Protein AF-A0A2K3JNY0-F1 (afdb_monomer)

Solvent-accessible surface area (backbone atoms only — not comparable to full-atom values): 22164 Å² total; per-residue (Å²): 120,53,78,38,71,49,55,71,58,43,54,61,76,31,60,70,94,69,92,61,83,45,58,30,31,31,27,58,25,40,42,16,37,94,88,67,50,77,48,53,78,76,47,56,84,80,43,72,34,26,37,29,28,33,39,29,36,59,73,75,62,93,56,86,85,67,71,80,32,31,31,34,53,72,26,67,57,57,73,50,71,50,79,43,38,67,86,80,73,51,70,42,44,36,42,27,36,93,78,39,38,30,39,60,75,39,61,20,84,87,38,36,71,46,52,55,50,53,49,52,52,45,39,50,38,37,53,50,46,40,46,36,35,60,92,65,74,25,46,55,84,45,51,52,69,56,49,48,55,50,46,36,60,73,61,53,87,47,92,66,47,94,45,60,64,59,39,40,53,48,54,35,65,40,13,51,59,38,42,58,54,54,56,68,51,85,66,62,95,86,57,78,70,57,75,78,28,62,29,51,51,49,34,27,52,50,16,52,50,54,51,51,53,53,53,62,69,69,50,76,85,80,70,79,85,73,89,71,82,84,81,90,80,92,77,90,76,88,74,88,74,91,68,83,72,50,66,67,57,54,50,51,51,50,53,54,48,51,50,56,51,55,64,52,61,68,78,80,70,81,71,85,70,77,90,74,74,95,66,81,80,74,80,49,70,74,68,57,59,72,74,50,78,78,83,59,61,66,75,90,59,100,79,74,73,58,67,73,70,76,49,80,69,94,62,94,73,91,52,82,87,76,57,91,86,77,88,83,75,94,74,62,41,22,38,84,85,30,38,58,55,62,76,87,77,55,73,96,57,95,78,92,83,72,100,68,64,73,50,103

Organism: Trifolium pratense (NCBI:txid57577)

Radius of gyration: 30.03 Å; Cα contacts (8 Å, |Δi|>4): 429; chains: 1; bounding box: 82×67×70 Å

pLDDT: mean 76.0, std 19.04, range [26.62, 97.0]

Nearest PDB structures (foldseek):
  3av4-assembly1_A  TM=8.008E-01  e=4.056E-11  Mus musculus
  3av6-assembly1_A  TM=8.198E-01  e=1.234E-10  Mus musculus
  3av5-assembly1_A  TM=8.116E-01  e=1.098E-10  Mus musculus
  6pzv-assembly1_C  TM=7.293E-01  e=2.854E-11  Bos taurus
  5wy1-assembly1_A-2  TM=8.036E-01  e=3.757E-10  Mus musculus

InterPro domains:
  IPR022702 DNA (cytosine-5)-methyltransferase 1, replication foci domain [PF12047] (19-152)
  IPR022702 DNA (cytosine-5)-methyltransferase 1, replication foci domain [PF12047] (321-356)

Mean predicted aligned error: 17.52 Å

Secondary structure (DSSP, 8-state):
-EEES-HHHHHHHT--S-SSSPEEEEEEEEEE-TT--B--GGGGGTS--EEEEEEEESSPPS-TT----EEEEEE----EEEEE-TTTTS-EEEEE-SS-EEEEEEE-TTTHHHHHHHHHHHHHHHHHHHHH-GGGT--TT--HHHHHHHHHHHSTT-TT-SSHHHHHHHHHHTHHHHHHHHHTS---TTS--GGG-HHHHHHHHHHHHHHHHHHHHHS---------------------S-----HHHHHHHHHHHHHHHHHHHT------------------HHHHHTTSPPPPBP---TT---HHHHS--------GGGSPP----S---EETT-BB--GGGS-SS--S---S-EE-

Foldseek 3Di:
DAEDAEPQVQQVVQDDPDPDQGEWEWAQKFKDAPVRHGDAPLCVVPGWIFMWTWTHHPDDDPDPPDRPTYTYGRDARFPDKAWDCLVVLATWIWTDGVRHIYTYDYYRPVNCLRVVLVRVLSNLLSQLCCQCWVVNVHNLQDALVRSLVSQLVVVPPPPLDPHSVSSSVSQLLSLLVSLVRQQPDPDDPPTDRNPPRPNSVVSNVSNVVVLVVVVVVPDDPPPDDDPDDDDDDDDDDPDDDDDPCPSVNVVVSVVVVSVVSVVSNPPPDPPDPDDDDDDPPPPDVVVVVVVDDDFDFDDDDPPDDDPCVVDVDPDPDPDPVPDDDDDDPPDFKAWPVRGTDDPVPDDPDDDDDDPIDMDD

Sequence (360 aa):
DQIVEEEFLAVRMTAGQDDGRPNRRLTDFILHDETGAAQPLEMLEINDLFITGLILPLEGSVDKKKEEGVRCEGFGRIESWDISGYEDGSPVIWISTDIADYNCQKAAASYKKYYDHFFEKARACLEVYKKLAKSSGGDPDISLDELLAGMARSMSGSKYFSGTVSLKEFIISQGGFIYKQLIGLELKANDKGFEDIPALIALRDESKKQANFASAQVMPSNATLKIGSGTVDEEKKNQMDSVDEDEDAKLARLLQEEENWNSRKQRKNPRSSSSSNKFYIKINEDEIANDYPLPAYYKTSLQETDEFIVFDNDYDVYDIEDLPRSMLHNWALYNSDSRLISLELLPMKPCSEIDVTIFG

Structure (mmCIF, N/CA/C/O backbone):
data_AF-A0A2K3JNY0-F1
#
_entry.id   AF-A0A2K3JNY0-F1
#
loop_
_atom_site.group_PDB
_atom_site.id
_atom_site.type_symbol
_atom_site.label_atom_id
_atom_site.label_alt_id
_atom_site.label_comp_id
_atom_site.label_asym_id
_atom_site.label_entity_id
_atom_site.label_seq_id
_atom_site.pdbx_PDB_ins_code
_atom_site.Cartn_x
_atom_site.Cartn_y
_atom_site.Cartn_z
_atom_site.occupancy
_atom_site.B_iso_or_equiv
_atom_site.auth_seq_id
_atom_site.auth_comp_id
_atom_site.auth_asym_id
_atom_site.auth_atom_id
_atom_site.pdbx_PDB_model_num
ATOM 1 N N . ASP A 1 1 ? -26.581 -1.494 13.573 1.00 61.97 1 ASP A N 1
ATOM 2 C CA . ASP A 1 1 ? -25.348 -2.292 13.508 1.00 61.97 1 ASP A CA 1
ATOM 3 C C . ASP A 1 1 ? -25.119 -2.908 14.866 1.00 61.97 1 ASP A C 1
ATOM 5 O O . ASP A 1 1 ? -25.193 -2.202 15.868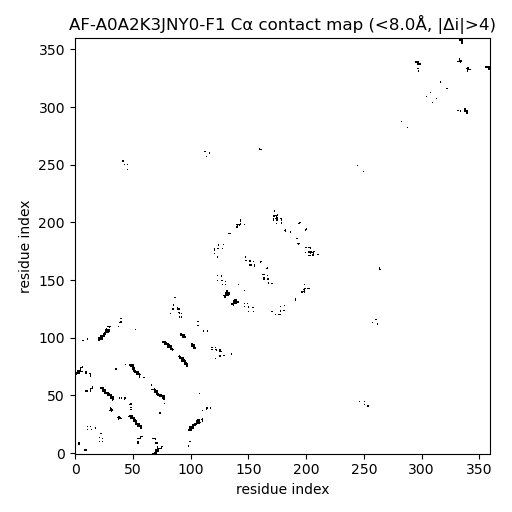 1.00 61.97 1 ASP A O 1
ATOM 9 N N . GLN A 1 2 ? -24.968 -4.226 14.898 1.00 82.69 2 GLN A N 1
ATOM 10 C CA . GLN A 1 2 ? -24.624 -4.960 16.109 1.00 82.69 2 GLN A CA 1
ATOM 11 C C . GLN A 1 2 ? -23.103 -4.939 16.266 1.00 82.69 2 GLN A C 1
ATOM 13 O O . GLN A 1 2 ? -22.401 -5.077 15.268 1.00 82.69 2 GLN A O 1
ATOM 18 N N . ILE A 1 3 ? -22.610 -4.730 17.487 1.00 88.69 3 ILE A N 1
ATOM 19 C CA . ILE A 1 3 ? -21.175 -4.723 17.795 1.00 88.69 3 ILE A CA 1
ATOM 20 C C . ILE A 1 3 ? -20.818 -6.069 18.418 1.00 88.69 3 ILE A C 1
ATOM 22 O O . ILE A 1 3 ? -21.537 -6.550 19.297 1.00 88.69 3 ILE A O 1
ATOM 26 N N . VAL A 1 4 ? -19.742 -6.678 17.931 1.00 90.62 4 VAL A N 1
ATOM 27 C CA . VAL A 1 4 ? -19.239 -7.975 18.378 1.00 90.62 4 VAL A CA 1
ATOM 28 C C . VAL A 1 4 ? -17.719 -7.903 18.507 1.00 90.62 4 VAL A C 1
ATOM 30 O O . VAL A 1 4 ? -17.052 -7.404 17.609 1.00 90.62 4 VAL A O 1
ATOM 33 N N . GLU A 1 5 ? -17.175 -8.422 19.605 1.00 87.94 5 GLU A N 1
ATOM 34 C CA . GLU A 1 5 ? -15.723 -8.446 19.853 1.00 87.94 5 GLU A CA 1
ATOM 35 C C . GLU A 1 5 ? -15.027 -9.617 19.138 1.00 87.94 5 GLU A C 1
ATOM 37 O O . GLU A 1 5 ? -13.884 -9.502 18.715 1.00 87.94 5 GLU A O 1
ATOM 42 N N . GLU A 1 6 ? -15.722 -10.743 18.955 1.00 90.94 6 GLU A N 1
ATOM 43 C CA . GLU A 1 6 ? -15.149 -11.949 18.350 1.00 90.94 6 GLU A CA 1
ATOM 44 C C . GLU A 1 6 ? -15.408 -12.040 16.839 1.00 90.94 6 GLU A C 1
ATOM 46 O O . GLU A 1 6 ? -16.558 -12.126 16.390 1.00 90.94 6 GLU A O 1
ATOM 51 N N . GLU A 1 7 ? -14.329 -12.159 16.060 1.00 93.19 7 GLU A N 1
ATOM 52 C CA . GLU A 1 7 ? -14.378 -12.340 14.604 1.00 93.19 7 GLU A CA 1
ATOM 53 C C . GLU A 1 7 ? -15.291 -13.498 14.190 1.00 93.19 7 GLU A C 1
ATOM 55 O O . GLU A 1 7 ? -16.186 -13.343 13.359 1.00 93.19 7 GLU A O 1
ATOM 60 N N . PHE A 1 8 ? -15.102 -14.664 14.813 1.00 91.00 8 PHE A N 1
ATOM 61 C CA . PHE A 1 8 ? -15.852 -15.875 14.495 1.00 91.00 8 PHE A CA 1
ATOM 62 C C . PHE A 1 8 ? -17.365 -15.675 14.641 1.00 91.00 8 PHE A C 1
ATOM 64 O O . PHE A 1 8 ? -18.156 -16.148 13.817 1.00 91.00 8 PHE A O 1
ATOM 71 N N . LEU A 1 9 ? -17.793 -14.948 15.678 1.00 90.62 9 LEU A N 1
ATOM 72 C CA . LEU A 1 9 ? -19.200 -14.633 15.871 1.00 90.62 9 LEU A CA 1
ATOM 73 C C . LEU A 1 9 ? -19.688 -13.662 14.789 1.00 90.62 9 LEU A C 1
ATOM 75 O O . LEU A 1 9 ? -20.741 -13.920 14.207 1.00 90.62 9 LEU A O 1
ATOM 79 N N . ALA A 1 10 ? -18.922 -12.621 14.456 1.00 91.44 10 ALA A N 1
ATOM 80 C CA . ALA A 1 10 ? -19.287 -11.678 13.399 1.00 91.44 10 ALA A CA 1
ATOM 81 C C . ALA A 1 10 ? -19.405 -12.351 12.015 1.00 91.44 10 ALA A C 1
ATOM 83 O O . ALA A 1 10 ? -20.379 -12.125 11.291 1.00 91.44 10 ALA A O 1
ATOM 84 N N . VAL A 1 11 ? -18.478 -13.251 11.673 1.00 90.56 11 VAL A N 1
ATOM 85 C CA . VAL A 1 11 ? -18.492 -14.031 10.421 1.00 90.56 11 VAL A CA 1
ATOM 86 C C . VAL A 1 11 ? -19.690 -14.979 10.356 1.00 90.56 11 VAL A C 1
ATOM 88 O O . VAL A 1 11 ? -20.321 -15.105 9.302 1.00 90.56 11 VAL A O 1
ATOM 91 N N . ARG A 1 12 ? -20.038 -15.625 11.476 1.00 88.25 12 ARG A N 1
ATOM 92 C CA . ARG A 1 12 ? -21.211 -16.508 11.577 1.00 88.25 12 ARG A CA 1
ATOM 93 C C . ARG A 1 12 ? -22.525 -15.737 11.474 1.00 88.25 12 ARG A C 1
ATOM 95 O O . ARG A 1 12 ? -23.468 -16.216 10.858 1.00 88.25 12 ARG A O 1
ATOM 102 N N . MET A 1 13 ? -22.591 -14.549 12.066 1.00 87.75 13 MET A N 1
ATOM 103 C CA . MET A 1 13 ? -23.774 -13.687 12.005 1.00 87.75 13 MET A CA 1
ATOM 104 C C . MET A 1 13 ? -24.001 -13.079 10.619 1.00 87.75 13 MET A C 1
ATOM 106 O O . MET A 1 13 ? -25.126 -12.732 10.281 1.00 87.75 13 MET A O 1
ATOM 110 N N . THR A 1 14 ? -22.947 -12.989 9.811 1.00 86.81 14 THR A N 1
ATOM 111 C CA . THR A 1 14 ? -22.986 -12.504 8.424 1.00 86.81 14 THR A CA 1
ATOM 112 C C . THR A 1 14 ? -22.896 -13.643 7.403 1.00 86.81 14 THR A C 1
ATOM 114 O O . THR A 1 14 ? -22.562 -13.411 6.241 1.00 86.81 14 THR A O 1
ATOM 117 N N . ALA A 1 15 ? -23.155 -14.886 7.825 1.00 79.50 15 ALA A N 1
ATOM 118 C CA . ALA A 1 15 ? -23.031 -16.059 6.970 1.00 79.50 15 ALA A CA 1
ATOM 119 C C . ALA A 1 15 ? -24.074 -16.093 5.843 1.00 79.50 15 ALA A C 1
ATOM 121 O O . ALA A 1 15 ? -25.273 -15.978 6.090 1.00 79.50 15 ALA A O 1
ATOM 122 N N . GLY A 1 16 ? -23.583 -16.266 4.610 1.00 69.94 16 GLY A N 1
ATOM 123 C CA . GLY A 1 16 ? -24.377 -16.590 3.420 1.00 69.94 16 GLY A CA 1
ATOM 124 C C . GLY A 1 16 ? -24.369 -18.093 3.115 1.00 69.94 16 GLY A C 1
ATOM 125 O O . GLY A 1 16 ? -24.031 -18.902 3.978 1.00 69.94 16 GLY A O 1
ATOM 126 N N . GLN A 1 17 ? -24.705 -18.470 1.878 1.00 62.84 17 GLN A N 1
ATOM 127 C CA . GLN A 1 17 ? -24.688 -19.864 1.395 1.00 62.84 17 GLN A CA 1
ATOM 128 C C . GLN A 1 17 ? -23.282 -20.366 0.990 1.00 62.84 17 GLN A C 1
ATOM 130 O O . GLN A 1 17 ? -23.154 -21.144 0.050 1.00 62.84 17 GLN A O 1
ATOM 135 N N . ASP A 1 18 ? -22.218 -19.908 1.656 1.00 62.53 18 ASP A N 1
ATOM 136 C CA . ASP A 1 18 ? -20.847 -20.324 1.326 1.00 62.53 18 ASP A CA 1
ATOM 137 C C . ASP A 1 18 ? -20.543 -21.717 1.910 1.00 62.53 18 ASP A C 1
ATOM 139 O O . ASP A 1 18 ? -20.502 -21.885 3.129 1.00 62.53 18 ASP A O 1
ATOM 143 N N . ASP A 1 19 ? -20.262 -22.693 1.040 1.00 62.44 19 ASP A N 1
ATOM 144 C CA . ASP A 1 19 ? -19.831 -24.057 1.408 1.00 62.44 19 ASP A CA 1
ATOM 145 C C . ASP A 1 19 ? -18.303 -24.162 1.658 1.00 62.44 19 ASP A C 1
ATOM 147 O O . ASP A 1 19 ? -17.777 -25.249 1.912 1.00 62.44 19 ASP A O 1
ATOM 151 N N . GLY A 1 20 ? -17.571 -23.043 1.565 1.00 77.88 20 GLY A N 1
ATOM 152 C CA . GLY A 1 20 ? -16.107 -22.970 1.649 1.00 77.88 20 GLY A CA 1
ATOM 153 C C . GLY A 1 20 ? -15.578 -22.040 2.745 1.00 77.88 20 GLY A C 1
ATOM 154 O O . GLY A 1 20 ? -16.264 -21.730 3.720 1.00 77.88 20 GLY A O 1
ATOM 155 N N . ARG A 1 21 ? -14.327 -21.590 2.580 1.00 85.06 21 ARG A N 1
ATOM 156 C CA . ARG A 1 21 ? -13.743 -20.558 3.444 1.00 85.06 21 ARG A CA 1
ATOM 157 C C . ARG A 1 21 ? -14.616 -19.292 3.374 1.00 85.06 21 ARG A C 1
ATOM 159 O O . ARG A 1 21 ? -14.939 -18.867 2.265 1.00 85.06 21 ARG A O 1
ATOM 166 N N . PRO A 1 22 ? -15.043 -18.717 4.513 1.00 89.50 22 PRO A N 1
ATOM 167 C CA . PRO A 1 22 ? -15.990 -17.611 4.501 1.00 89.50 22 PRO A CA 1
ATOM 168 C C . PRO A 1 22 ? -15.435 -16.376 3.790 1.00 89.50 22 PRO A C 1
ATOM 170 O O . PRO A 1 22 ? -14.432 -15.815 4.222 1.00 89.50 22 PRO A O 1
ATOM 173 N N . ASN A 1 23 ? -16.146 -15.899 2.770 1.00 91.56 23 ASN A N 1
ATOM 174 C CA . ASN A 1 23 ? -15.840 -14.637 2.105 1.00 91.56 23 ASN A CA 1
ATOM 175 C C . ASN A 1 23 ? -16.811 -13.552 2.574 1.00 91.56 23 ASN A C 1
ATOM 177 O O . ASN A 1 23 ? -18.023 -13.774 2.633 1.00 91.56 23 ASN A O 1
ATOM 181 N N . ARG A 1 24 ? -16.322 -12.365 2.927 1.00 92.31 24 ARG A N 1
ATOM 182 C CA . ARG A 1 24 ? -17.156 -11.255 3.418 1.00 92.31 24 ARG A CA 1
ATOM 183 C C . ARG A 1 24 ? -16.781 -9.943 2.754 1.00 92.31 24 ARG A C 1
ATOM 185 O O . ARG A 1 24 ? -15.684 -9.773 2.235 1.00 92.31 24 ARG A O 1
ATOM 192 N N . ARG A 1 25 ? -17.702 -8.983 2.771 1.00 93.50 25 ARG A N 1
ATOM 193 C CA . ARG A 1 25 ? -17.410 -7.598 2.385 1.00 93.50 25 ARG A CA 1
ATOM 194 C C . ARG A 1 25 ? -17.048 -6.800 3.627 1.00 93.50 25 ARG A C 1
ATOM 196 O O . ARG A 1 25 ? -17.685 -6.946 4.667 1.00 93.50 25 ARG A O 1
ATOM 203 N N . LEU A 1 26 ? -16.057 -5.930 3.497 1.00 94.75 26 LEU A N 1
ATOM 204 C CA . LEU A 1 26 ? -15.567 -5.088 4.575 1.00 94.75 26 LEU A CA 1
ATOM 205 C C . LEU A 1 26 ? -15.738 -3.610 4.210 1.00 94.75 26 LEU A C 1
ATOM 207 O O . LEU A 1 26 ? -15.257 -3.126 3.177 1.00 94.75 26 LEU A O 1
ATOM 211 N N . THR A 1 27 ? -16.453 -2.883 5.066 1.00 94.75 27 THR A N 1
ATOM 212 C CA . THR A 1 27 ? -16.724 -1.450 4.906 1.00 94.75 27 THR A CA 1
ATOM 213 C C . THR A 1 27 ? -16.476 -0.689 6.201 1.00 94.75 27 THR A C 1
ATOM 215 O O . THR A 1 27 ? -16.397 -1.278 7.270 1.00 94.75 27 THR A O 1
ATOM 218 N N . ASP A 1 28 ? -16.328 0.631 6.092 1.00 94.38 28 ASP A N 1
ATOM 219 C CA . ASP A 1 28 ? -16.004 1.537 7.198 1.00 94.38 28 ASP A CA 1
ATOM 220 C C . ASP A 1 28 ? -14.833 1.039 8.060 1.00 94.38 28 ASP A C 1
ATOM 222 O O . ASP A 1 28 ? -14.855 1.137 9.284 1.00 94.38 28 ASP A O 1
ATOM 226 N N . PHE A 1 29 ? -13.828 0.456 7.401 1.00 96.19 29 PHE A N 1
ATOM 227 C CA . PHE A 1 29 ? -12.745 -0.235 8.082 1.00 96.19 29 PHE A CA 1
ATOM 228 C C . PHE A 1 29 ? -11.497 0.626 8.276 1.00 96.19 29 PHE A C 1
ATOM 230 O O . PHE A 1 29 ? -11.252 1.589 7.538 1.00 96.19 29 PHE A O 1
ATOM 237 N N . ILE A 1 30 ? -10.707 0.231 9.266 1.00 97.00 30 ILE A N 1
ATOM 238 C CA . ILE A 1 30 ? -9.413 0.783 9.651 1.00 97.00 30 ILE A CA 1
ATOM 239 C C . ILE A 1 30 ? -8.481 -0.400 9.895 1.00 97.00 30 ILE A C 1
ATOM 241 O O . ILE A 1 30 ? -8.874 -1.346 10.577 1.00 97.00 30 ILE A O 1
ATOM 245 N N . LEU A 1 31 ? -7.264 -0.329 9.357 1.00 96.75 31 LEU A N 1
ATOM 246 C CA . LEU A 1 31 ? -6.182 -1.230 9.750 1.00 96.75 31 LEU A CA 1
ATOM 247 C C . LEU A 1 31 ? -5.318 -0.513 10.776 1.00 96.75 31 LEU A C 1
ATOM 249 O O . LEU A 1 31 ? -4.979 0.660 10.582 1.00 96.75 31 LEU A O 1
ATOM 253 N N . HIS A 1 32 ? -5.000 -1.191 11.866 1.00 96.06 32 HIS A N 1
ATOM 254 C CA . HIS A 1 32 ? -4.241 -0.611 12.960 1.00 96.06 32 HIS A CA 1
ATOM 255 C C . HIS A 1 32 ? -3.306 -1.632 13.596 1.00 96.06 32 HIS A C 1
ATOM 257 O O . HIS A 1 32 ? -3.512 -2.836 13.476 1.00 96.06 32 HIS A O 1
ATOM 263 N N . ASP A 1 33 ? -2.280 -1.134 14.272 1.00 94.06 33 ASP A N 1
ATOM 264 C CA . ASP A 1 33 ? -1.402 -1.958 15.101 1.00 94.06 33 ASP A CA 1
ATOM 265 C C . ASP A 1 33 ? -2.054 -2.307 16.455 1.00 94.06 33 ASP A C 1
ATOM 267 O O . ASP A 1 33 ? -3.193 -1.920 16.750 1.00 94.06 33 ASP A O 1
ATOM 271 N N . GLU A 1 34 ? -1.312 -3.028 17.297 1.00 91.62 34 GLU A N 1
ATOM 272 C CA . GLU A 1 34 ? -1.706 -3.396 18.666 1.00 91.62 34 GLU A CA 1
ATOM 273 C C . GLU A 1 34 ? -2.034 -2.187 19.558 1.00 91.62 34 GLU A C 1
ATOM 275 O O . GLU A 1 34 ? -2.790 -2.309 20.522 1.00 91.62 34 GLU A O 1
ATOM 280 N N . THR A 1 35 ? -1.493 -1.004 19.248 1.00 91.38 35 THR A N 1
ATOM 281 C CA . THR A 1 35 ? -1.750 0.228 20.011 1.00 91.38 35 THR A CA 1
ATOM 282 C C . THR A 1 35 ? -3.035 0.935 19.575 1.00 91.38 35 THR A C 1
ATOM 284 O O . THR A 1 35 ? -3.460 1.903 20.208 1.00 91.38 35 THR A O 1
ATOM 287 N N . GLY A 1 36 ? -3.669 0.457 18.498 1.00 89.69 36 GLY A N 1
ATOM 288 C CA . GLY A 1 36 ? -4.840 1.075 17.884 1.00 89.69 36 GLY A CA 1
ATOM 289 C C . GLY A 1 36 ? -4.499 2.236 16.945 1.00 89.69 36 GLY A C 1
ATOM 290 O O . GLY A 1 36 ? -5.407 2.930 16.476 1.00 89.69 36 GLY A O 1
ATOM 291 N N . ALA A 1 37 ? -3.216 2.469 16.647 1.00 93.19 37 ALA A N 1
ATOM 292 C CA . ALA A 1 37 ? -2.810 3.490 15.694 1.00 93.19 37 ALA A CA 1
ATOM 293 C C . ALA A 1 37 ? -3.029 2.989 14.263 1.00 93.19 37 ALA A C 1
ATOM 295 O O . ALA A 1 37 ? -2.665 1.871 13.912 1.00 93.19 37 ALA A O 1
ATOM 296 N N . ALA A 1 38 ? -3.645 3.821 13.423 1.00 94.69 38 ALA A N 1
ATOM 297 C CA . ALA A 1 38 ? -3.930 3.466 12.038 1.00 94.69 38 ALA A CA 1
ATOM 298 C C . ALA A 1 38 ? -2.638 3.315 11.220 1.00 94.69 38 ALA A C 1
ATOM 300 O O . ALA A 1 38 ? -1.851 4.259 11.155 1.00 94.69 38 ALA A O 1
ATOM 301 N N . GLN A 1 39 ? -2.480 2.181 10.535 1.00 94.06 39 GLN A N 1
ATOM 302 C CA . GLN A 1 39 ? -1.281 1.840 9.765 1.00 94.06 39 GLN A CA 1
ATOM 303 C C . GLN A 1 39 ? -1.619 1.506 8.305 1.00 94.06 39 GLN A C 1
ATOM 305 O O . GLN A 1 39 ? -2.679 0.933 8.038 1.00 94.06 39 GLN A O 1
ATOM 310 N N . PRO A 1 40 ? -0.756 1.834 7.330 1.00 93.75 40 PRO A N 1
ATOM 311 C CA . PRO A 1 40 ? -0.917 1.358 5.957 1.00 93.75 40 PRO A CA 1
ATOM 312 C C . PRO A 1 40 ? -0.793 -0.169 5.881 1.00 93.75 40 PRO A C 1
ATOM 314 O O . PRO A 1 40 ? -0.105 -0.777 6.694 1.00 93.75 40 PRO A O 1
ATOM 317 N N . LEU A 1 41 ? -1.456 -0.790 4.900 1.00 93.31 41 LEU A N 1
ATOM 318 C CA . LEU A 1 41 ? -1.493 -2.252 4.760 1.00 93.31 41 LEU A CA 1
ATOM 319 C C . LEU A 1 41 ? -0.092 -2.849 4.562 1.00 93.31 41 LEU A C 1
ATOM 321 O O . LEU A 1 41 ? 0.188 -3.943 5.037 1.00 93.31 41 LEU A O 1
ATOM 325 N N . GLU A 1 42 ? 0.807 -2.115 3.912 1.00 90.81 42 GLU A N 1
ATOM 326 C CA . GLU A 1 42 ? 2.189 -2.537 3.683 1.00 90.81 42 GLU A CA 1
ATOM 327 C C . GLU A 1 42 ? 3.004 -2.697 4.979 1.00 90.81 42 GLU A C 1
ATOM 329 O O . GLU A 1 42 ? 4.013 -3.397 4.965 1.00 90.81 42 GLU A O 1
ATOM 334 N N . MET A 1 43 ? 2.553 -2.131 6.109 1.00 90.19 43 MET A N 1
ATOM 335 C CA . MET A 1 43 ? 3.166 -2.385 7.422 1.00 90.19 43 MET A CA 1
ATOM 336 C C . MET A 1 43 ? 3.016 -3.835 7.882 1.00 90.19 43 MET A C 1
ATOM 338 O O . MET A 1 43 ? 3.700 -4.217 8.825 1.00 90.19 43 MET A O 1
ATOM 342 N N . LEU A 1 44 ? 2.183 -4.644 7.217 1.00 90.38 44 LEU A N 1
ATOM 343 C CA . LEU A 1 44 ? 2.052 -6.070 7.505 1.00 90.38 44 LEU A CA 1
ATOM 344 C C . LEU A 1 44 ? 3.371 -6.839 7.330 1.00 90.38 44 LEU A C 1
ATOM 346 O O . LEU A 1 44 ? 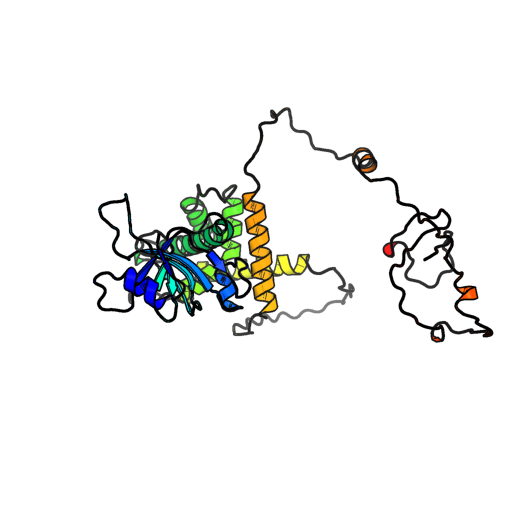3.581 -7.845 7.996 1.00 90.38 44 LEU A O 1
ATOM 350 N N . GLU A 1 45 ? 4.268 -6.377 6.447 1.00 86.44 45 GLU A N 1
ATOM 351 C CA . GLU A 1 45 ? 5.588 -7.006 6.278 1.00 86.44 45 GLU A CA 1
ATOM 352 C C . GLU A 1 45 ? 6.496 -6.809 7.508 1.00 86.44 45 GLU A C 1
ATOM 354 O O . GLU A 1 45 ? 7.466 -7.545 7.659 1.00 86.44 45 GLU A O 1
ATOM 359 N N . ILE A 1 46 ? 6.181 -5.835 8.371 1.00 86.94 46 ILE A N 1
ATOM 360 C CA . ILE A 1 46 ? 7.017 -5.406 9.501 1.00 86.94 46 ILE A CA 1
ATOM 361 C C . ILE A 1 46 ? 6.352 -5.770 10.838 1.00 86.94 46 ILE A C 1
ATOM 363 O O . ILE A 1 46 ? 7.007 -6.310 11.725 1.00 86.94 46 ILE A O 1
ATOM 367 N N . ASN A 1 47 ? 5.051 -5.491 10.976 1.00 88.62 47 ASN A N 1
ATOM 368 C CA . ASN A 1 47 ? 4.288 -5.620 12.215 1.00 88.62 47 ASN A CA 1
ATOM 369 C C . ASN A 1 47 ? 2.935 -6.304 11.995 1.00 88.62 47 ASN A C 1
ATOM 371 O O . ASN A 1 47 ? 2.359 -6.288 10.907 1.00 88.62 47 ASN A O 1
ATOM 375 N N . ASP A 1 48 ? 2.369 -6.798 13.091 1.00 94.19 48 ASP A N 1
ATOM 376 C CA . ASP A 1 48 ? 1.036 -7.385 13.109 1.00 94.19 48 ASP A CA 1
ATOM 377 C C . ASP A 1 48 ? -0.029 -6.294 12.993 1.00 94.19 48 ASP A C 1
ATOM 379 O O . ASP A 1 48 ? -0.026 -5.301 13.727 1.00 94.19 48 ASP A O 1
ATOM 383 N N . LEU A 1 49 ? -0.953 -6.492 12.054 1.00 96.38 49 LEU A N 1
ATOM 384 C CA . LEU A 1 49 ? -2.072 -5.591 11.826 1.00 96.38 49 LEU A CA 1
ATOM 385 C C . LEU A 1 49 ? -3.394 -6.265 12.187 1.00 96.38 49 LEU A C 1
ATOM 387 O O . LEU A 1 49 ? -3.619 -7.449 11.920 1.00 96.38 49 LEU A O 1
ATOM 391 N N . PHE A 1 50 ? -4.284 -5.456 12.744 1.00 96.56 50 PHE A N 1
ATOM 392 C CA . PHE A 1 50 ? -5.638 -5.805 13.142 1.00 96.56 50 PHE A CA 1
ATOM 393 C C . PHE A 1 50 ? -6.636 -4.925 12.395 1.00 96.56 50 PHE A C 1
ATOM 395 O O . PHE A 1 50 ? -6.314 -3.850 11.877 1.00 96.56 50 PHE A O 1
ATOM 402 N N . ILE A 1 51 ? -7.868 -5.406 12.327 1.00 96.75 51 ILE A N 1
ATOM 403 C CA . ILE A 1 51 ? -8.955 -4.819 11.566 1.00 96.75 51 ILE A CA 1
ATOM 404 C C . ILE A 1 51 ? -10.028 -4.349 12.539 1.00 96.75 51 ILE A C 1
ATOM 406 O O . ILE A 1 51 ? -10.493 -5.080 13.407 1.00 96.75 51 ILE A O 1
ATOM 410 N N . THR A 1 52 ? -10.496 -3.127 12.335 1.00 95.94 52 THR A N 1
ATOM 411 C CA . THR A 1 52 ? -11.756 -2.653 12.905 1.00 95.94 52 THR A CA 1
ATOM 412 C C . THR A 1 52 ? -12.653 -2.225 11.761 1.00 95.94 52 THR A C 1
ATOM 414 O O . THR A 1 52 ? -12.229 -1.419 10.938 1.00 95.94 52 THR A O 1
ATOM 417 N N . GLY A 1 53 ? -13.883 -2.731 11.674 1.00 95.25 53 GLY A N 1
ATOM 418 C CA . GLY A 1 53 ? -14.773 -2.391 10.564 1.00 95.25 53 GLY A CA 1
ATOM 419 C C . GLY A 1 53 ? -16.157 -3.026 10.624 1.00 95.25 53 GLY A C 1
ATOM 420 O O . GLY A 1 53 ? -16.507 -3.745 11.558 1.00 95.25 53 GLY A O 1
ATOM 421 N N . LEU A 1 54 ? -16.966 -2.728 9.609 1.00 94.81 54 LEU A N 1
ATOM 422 C CA . LEU A 1 54 ? -18.293 -3.299 9.402 1.00 94.81 54 LEU A CA 1
ATOM 423 C C . LEU A 1 54 ? -18.206 -4.464 8.408 1.00 94.81 54 LEU A C 1
ATOM 425 O O . LEU A 1 54 ? -17.959 -4.257 7.214 1.00 94.81 54 LEU A O 1
ATOM 429 N N . ILE A 1 55 ? -18.438 -5.673 8.917 1.00 94.19 55 ILE A N 1
ATOM 430 C CA . ILE A 1 55 ? -18.474 -6.921 8.155 1.00 94.19 55 ILE A CA 1
ATOM 431 C C . ILE A 1 55 ? -19.880 -7.104 7.590 1.00 94.19 55 ILE A C 1
ATOM 433 O O . ILE A 1 55 ? -20.879 -7.000 8.303 1.00 94.19 55 ILE A O 1
ATOM 437 N N . LEU A 1 56 ? -19.949 -7.381 6.294 1.00 91.62 56 LEU A N 1
ATOM 438 C CA . LEU A 1 56 ? -21.175 -7.588 5.536 1.00 91.62 56 LEU A CA 1
ATOM 439 C C . LEU A 1 56 ? -21.125 -8.961 4.844 1.00 91.62 56 LEU A C 1
ATOM 441 O O . LEU A 1 56 ? -20.041 -9.409 4.450 1.00 91.62 56 LEU A O 1
ATOM 445 N N . PRO A 1 57 ? -22.279 -9.614 4.625 1.00 89.44 57 PRO A N 1
ATOM 446 C CA . PRO A 1 57 ? -22.354 -10.799 3.773 1.00 89.44 57 PRO A CA 1
ATOM 447 C C . PRO A 1 57 ? -21.777 -10.525 2.376 1.00 89.44 57 PRO A C 1
ATOM 449 O O . PRO A 1 57 ? -21.892 -9.403 1.864 1.00 89.44 57 PRO A O 1
ATOM 452 N N . LEU A 1 58 ? -21.162 -11.535 1.748 1.00 83.31 58 LEU A N 1
ATOM 453 C CA . LEU A 1 58 ? -20.599 -11.394 0.399 1.00 83.31 58 LEU A CA 1
ATOM 454 C C . LEU A 1 58 ? -21.677 -11.010 -0.618 1.00 83.31 58 LEU A C 1
ATOM 456 O O . LEU A 1 58 ? -21.499 -10.076 -1.401 1.00 83.31 58 LEU A O 1
ATOM 460 N N . GLU A 1 59 ? -22.807 -11.707 -0.563 1.00 79.75 59 GLU A N 1
ATOM 461 C CA . GLU A 1 59 ? -23.970 -11.442 -1.396 1.00 79.75 59 GLU A CA 1
ATOM 462 C C . GLU A 1 59 ? -24.607 -10.115 -0.970 1.00 79.75 59 GLU A C 1
ATOM 464 O O . GLU A 1 59 ? -25.010 -9.919 0.179 1.00 79.75 59 GLU A O 1
ATOM 469 N N . GLY A 1 60 ? -24.653 -9.166 -1.907 1.00 64.06 60 GLY A N 1
ATOM 470 C CA . GLY A 1 60 ? -25.339 -7.894 -1.709 1.00 64.06 60 GLY A CA 1
ATOM 471 C C . GLY A 1 60 ? -26.829 -8.107 -1.479 1.00 64.06 60 GLY A C 1
ATOM 472 O O . GLY A 1 60 ? -27.459 -8.883 -2.201 1.00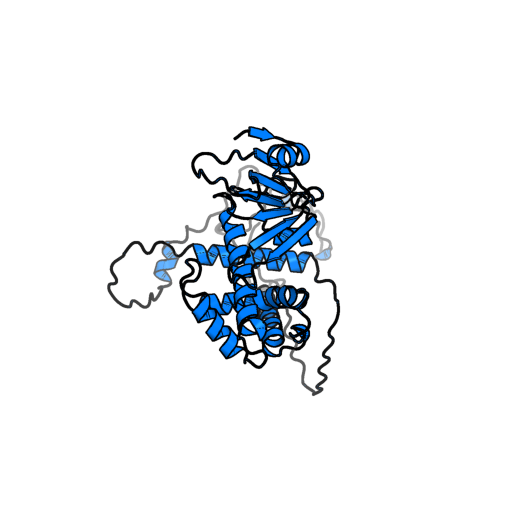 64.06 60 GLY A O 1
ATOM 473 N N . SER A 1 61 ? -27.424 -7.397 -0.521 1.00 57.44 61 SER A N 1
ATOM 474 C CA . SER A 1 61 ? -28.879 -7.421 -0.402 1.00 57.44 61 SER A CA 1
ATOM 475 C C . SER A 1 61 ? -29.500 -6.664 -1.583 1.00 57.44 61 SER A C 1
ATOM 477 O O . SER A 1 61 ? -29.040 -5.596 -1.999 1.00 57.44 61 SER A O 1
ATOM 479 N N . VAL A 1 62 ? -30.577 -7.216 -2.146 1.00 52.75 62 VAL A N 1
ATOM 480 C CA . VAL A 1 62 ? -31.333 -6.569 -3.236 1.00 52.75 62 VAL A CA 1
ATOM 481 C C . VAL A 1 62 ? -31.952 -5.242 -2.753 1.00 52.75 62 VAL A C 1
ATOM 483 O O . VAL A 1 62 ? -32.125 -4.300 -3.531 1.00 52.75 62 VAL A O 1
ATOM 486 N N . ASP A 1 63 ? -32.185 -5.124 -1.442 1.00 55.00 63 ASP A N 1
ATOM 487 C CA . ASP A 1 63 ? -32.698 -3.937 -0.770 1.00 55.00 63 ASP A CA 1
ATOM 488 C C . ASP A 1 63 ? -31.581 -3.141 -0.076 1.00 55.00 63 ASP A C 1
ATOM 490 O O . ASP A 1 63 ? -31.308 -3.291 1.116 1.00 55.00 63 ASP A O 1
ATOM 494 N N . LYS A 1 64 ? -31.015 -2.174 -0.812 1.00 54.47 64 LYS A N 1
ATOM 495 C CA . LYS A 1 64 ? -29.983 -1.196 -0.384 1.00 54.47 64 LYS A CA 1
ATOM 496 C C . LYS A 1 64 ? -30.275 -0.407 0.908 1.00 54.47 64 LYS A C 1
ATOM 498 O O . LYS A 1 64 ? -29.497 0.470 1.275 1.00 54.47 64 LYS A O 1
ATOM 503 N N . LYS A 1 65 ? -31.423 -0.613 1.559 1.00 51.19 65 LYS A N 1
ATOM 504 C CA . LYS A 1 65 ? -31.878 0.192 2.698 1.00 51.19 65 LYS A CA 1
ATOM 505 C C . LYS A 1 65 ? -31.485 -0.351 4.066 1.00 51.19 65 LYS A C 1
ATOM 507 O O . LYS A 1 65 ? -31.584 0.435 4.999 1.00 51.19 65 LYS A O 1
ATOM 512 N N . LYS A 1 66 ? -31.039 -1.605 4.195 1.00 54.59 66 LYS A N 1
ATOM 513 C CA . LYS A 1 66 ? -30.489 -2.189 5.436 1.00 54.59 66 LYS A CA 1
ATOM 514 C C . LYS A 1 66 ? -29.784 -3.507 5.096 1.00 54.59 66 LYS A C 1
ATOM 516 O O . LYS A 1 66 ? -30.388 -4.569 5.175 1.00 54.59 66 LYS A O 1
ATOM 521 N N . GLU A 1 67 ? -28.527 -3.442 4.670 1.00 66.88 67 GLU A N 1
ATOM 522 C CA . GLU A 1 67 ? -27.664 -4.614 4.836 1.00 66.88 67 GLU A CA 1
ATOM 523 C C . GLU A 1 67 ? -27.345 -4.707 6.330 1.00 66.88 67 GLU A C 1
ATOM 525 O O . GLU A 1 67 ? -26.830 -3.749 6.910 1.00 66.88 67 GLU A O 1
ATOM 530 N N . GLU A 1 68 ? -27.733 -5.807 6.976 1.00 73.94 68 GLU A N 1
ATOM 531 C CA . GLU A 1 68 ? -27.398 -6.053 8.379 1.00 73.94 68 GLU A CA 1
ATOM 532 C C . GLU A 1 68 ? -25.915 -6.413 8.473 1.00 73.94 68 GLU A C 1
ATOM 534 O O . GLU A 1 68 ? -25.516 -7.567 8.345 1.00 73.94 68 GLU A O 1
ATOM 539 N N . GLY A 1 69 ? -25.086 -5.382 8.630 1.00 86.50 69 GLY A N 1
ATOM 540 C CA . GLY A 1 69 ? -23.673 -5.536 8.936 1.00 86.50 69 GLY A CA 1
ATOM 541 C C . GLY A 1 69 ? -23.428 -5.712 10.429 1.00 86.50 69 GLY A C 1
ATOM 542 O O . GLY A 1 69 ? -24.153 -5.171 11.275 1.00 86.50 69 GLY A O 1
ATOM 543 N N . VAL A 1 70 ? -22.360 -6.437 10.747 1.00 92.38 70 VAL A N 1
ATOM 544 C CA . VAL A 1 70 ? -21.855 -6.596 12.112 1.00 92.38 70 VAL A CA 1
ATOM 545 C C . VAL A 1 70 ? -20.561 -5.811 12.232 1.00 92.38 70 VAL A C 1
ATOM 547 O O . VAL A 1 70 ? -19.625 -6.017 11.462 1.00 92.38 70 VAL A O 1
ATOM 550 N N . ARG A 1 71 ? -20.515 -4.869 13.175 1.00 95.06 71 ARG A N 1
ATOM 551 C CA . ARG A 1 71 ? -19.292 -4.139 13.493 1.00 95.06 71 ARG A CA 1
ATOM 552 C C . ARG A 1 71 ? -18.433 -5.017 14.389 1.00 95.06 71 ARG A C 1
ATOM 554 O O . ARG A 1 71 ? -18.919 -5.507 15.406 1.00 95.06 71 ARG A O 1
ATOM 561 N N . CYS A 1 72 ? -17.180 -5.192 14.002 1.00 94.50 72 CYS A N 1
ATOM 562 C CA . CYS A 1 72 ? -16.193 -5.934 14.763 1.00 94.50 72 CYS A CA 1
ATOM 563 C C . CYS A 1 72 ? -14.943 -5.070 14.922 1.00 94.50 72 CYS A C 1
ATOM 565 O O . CYS A 1 72 ? -14.522 -4.402 13.973 1.00 94.50 72 CYS A O 1
ATOM 567 N N . GLU A 1 73 ? -14.413 -5.014 16.139 1.00 94.38 73 GLU A N 1
ATOM 568 C CA . GLU A 1 73 ? -13.327 -4.111 16.522 1.00 94.38 73 GLU A CA 1
ATOM 569 C C . GLU A 1 73 ? -12.106 -4.931 16.934 1.00 94.38 73 GLU A C 1
ATOM 571 O O . GLU A 1 73 ? -12.233 -5.880 17.700 1.00 94.38 73 GLU A O 1
ATOM 576 N N . GLY A 1 74 ? -10.935 -4.570 16.407 1.00 91.94 74 GLY A N 1
ATOM 577 C CA . GLY A 1 74 ? -9.657 -5.205 16.729 1.00 91.94 74 GLY A CA 1
ATOM 578 C C . GLY A 1 74 ? -9.543 -6.686 16.353 1.00 91.94 74 GLY A C 1
ATOM 579 O O . GLY A 1 74 ? -8.777 -7.404 16.988 1.00 91.94 74 GLY A O 1
ATOM 580 N N . PHE A 1 75 ? -10.289 -7.153 15.351 1.00 94.12 75 PHE A N 1
ATOM 581 C CA . PHE A 1 75 ? -10.243 -8.544 14.899 1.00 94.12 75 PHE A CA 1
ATOM 582 C C . PHE A 1 75 ? -9.101 -8.806 13.909 1.00 94.12 75 PHE A C 1
ATOM 584 O O . PHE A 1 75 ? -8.510 -7.879 13.361 1.00 94.12 75 PHE A O 1
ATOM 591 N N . GLY A 1 76 ? -8.771 -10.074 13.675 1.00 86.75 76 GLY A N 1
ATOM 592 C CA . GLY A 1 76 ? -7.508 -10.488 13.057 1.00 86.75 76 GLY A CA 1
ATOM 593 C C . GLY A 1 76 ? -6.727 -11.395 14.012 1.00 86.75 76 GLY A C 1
ATOM 594 O O . GLY A 1 76 ? -7.306 -11.961 14.937 1.00 86.75 76 GLY A O 1
ATOM 595 N N . ARG A 1 77 ? -5.412 -11.577 13.877 1.00 95.19 77 ARG A N 1
ATOM 596 C CA . ARG A 1 77 ? -4.398 -10.913 13.032 1.00 95.19 77 ARG A CA 1
ATOM 597 C C . ARG A 1 77 ? -4.623 -11.086 11.519 1.00 95.19 77 ARG A C 1
ATOM 599 O O . ARG A 1 77 ? -5.200 -12.076 11.076 1.00 95.19 77 ARG A O 1
ATOM 606 N N . ILE A 1 78 ? -4.188 -10.103 10.726 1.00 96.50 78 ILE A N 1
ATOM 607 C CA . ILE A 1 78 ? -4.102 -10.236 9.263 1.00 96.50 78 ILE A CA 1
ATOM 608 C C . ILE A 1 78 ? -2.949 -11.185 8.916 1.00 96.50 78 ILE A C 1
ATOM 610 O O . ILE A 1 78 ? -1.814 -10.941 9.307 1.00 96.50 78 ILE A O 1
ATOM 614 N N . GLU A 1 79 ? -3.228 -12.229 8.144 1.00 95.06 79 GLU A N 1
ATOM 615 C CA . GLU A 1 79 ? -2.229 -13.224 7.730 1.00 95.06 79 GLU A CA 1
ATOM 616 C C . GLU A 1 79 ? -1.663 -12.915 6.343 1.00 95.06 79 GLU A C 1
ATOM 618 O O . GLU A 1 79 ? -0.479 -13.097 6.071 1.00 95.06 79 GLU A O 1
ATOM 623 N N . SER A 1 80 ? -2.515 -12.441 5.435 1.00 93.94 80 SER A N 1
ATOM 624 C CA . SER A 1 80 ? -2.106 -12.097 4.075 1.00 93.94 80 SER A CA 1
ATOM 625 C C . SER A 1 80 ? -3.086 -11.127 3.426 1.00 93.94 80 SER A C 1
ATOM 627 O O . SER A 1 80 ? -4.180 -10.862 3.931 1.00 93.94 80 SER A O 1
ATOM 629 N N . TRP A 1 81 ? -2.674 -10.573 2.294 1.00 94.94 81 TRP A N 1
ATOM 630 C CA . TRP A 1 81 ? -3.513 -9.759 1.433 1.00 94.94 81 TRP A CA 1
ATOM 631 C C . TRP A 1 81 ? -3.249 -10.125 -0.022 1.00 94.94 81 TRP A C 1
ATOM 633 O O . TRP A 1 81 ? -2.169 -10.607 -0.359 1.00 94.94 81 TRP A O 1
ATOM 643 N N . ASP A 1 82 ? -4.233 -9.865 -0.876 1.00 93.50 82 ASP A N 1
ATOM 644 C CA . ASP A 1 82 ? -4.120 -10.103 -2.311 1.00 93.50 82 ASP A CA 1
ATOM 645 C C . ASP A 1 82 ? -4.848 -9.021 -3.120 1.00 93.50 82 ASP A C 1
ATOM 647 O O . ASP A 1 82 ? -5.780 -8.364 -2.639 1.00 93.50 82 ASP A O 1
ATOM 651 N N . ILE A 1 83 ? -4.414 -8.821 -4.362 1.00 93.75 83 ILE A N 1
ATOM 652 C CA . ILE A 1 83 ? -5.072 -7.941 -5.327 1.00 93.75 83 ILE A CA 1
ATOM 653 C C . ILE A 1 83 ? -5.652 -8.819 -6.428 1.00 93.75 83 ILE A C 1
ATOM 655 O O . ILE A 1 83 ? -4.955 -9.580 -7.078 1.00 93.75 83 ILE A O 1
ATOM 659 N N . SER A 1 84 ? -6.939 -8.652 -6.700 1.00 90.88 84 SER A N 1
ATOM 660 C CA . SER A 1 84 ? -7.628 -9.328 -7.798 1.00 90.88 84 SER A CA 1
ATOM 661 C C . SER A 1 84 ? -8.349 -8.314 -8.692 1.00 90.88 84 SER A C 1
ATOM 663 O O . SER A 1 84 ? -8.201 -7.096 -8.539 1.00 90.88 84 SER A O 1
ATOM 665 N N . GLY A 1 85 ? -9.120 -8.805 -9.665 1.00 87.44 85 GLY A N 1
ATOM 666 C CA . GLY A 1 85 ? -9.841 -7.956 -10.619 1.00 87.44 85 GLY A CA 1
ATOM 667 C C . GLY A 1 85 ? -9.006 -7.518 -11.826 1.00 87.44 85 GLY A C 1
ATOM 668 O O . GLY A 1 85 ? -9.407 -6.608 -12.551 1.00 87.44 85 GLY A O 1
ATOM 669 N N . TYR A 1 86 ? -7.865 -8.174 -12.076 1.00 85.19 86 TYR A N 1
ATOM 670 C CA . TYR A 1 86 ? -7.025 -7.938 -13.257 1.00 85.19 86 TYR A CA 1
ATOM 671 C C . TYR A 1 86 ? -7.798 -8.056 -14.579 1.00 85.19 86 TYR A C 1
ATOM 673 O O . TYR A 1 86 ? -7.632 -7.218 -15.464 1.00 85.19 86 TYR A O 1
ATOM 681 N N . GLU A 1 87 ? -8.702 -9.031 -14.659 1.00 79.44 87 GLU A N 1
ATOM 682 C CA . GLU A 1 87 ? -9.548 -9.306 -15.830 1.00 79.44 87 GLU A CA 1
ATOM 683 C C . GLU A 1 87 ? -10.774 -8.373 -15.897 1.00 79.44 87 GLU A C 1
ATOM 685 O O . GLU A 1 87 ? -11.137 -7.882 -16.964 1.00 79.44 87 GLU A O 1
ATOM 690 N N . ASP A 1 88 ? -11.384 -8.064 -14.746 1.00 80.00 88 ASP A N 1
ATOM 691 C CA . ASP A 1 88 ? -12.564 -7.184 -14.647 1.00 80.00 88 ASP A CA 1
ATOM 692 C C . ASP A 1 88 ? -12.208 -5.697 -14.808 1.00 80.00 88 ASP A C 1
ATOM 694 O O . ASP A 1 88 ? -13.062 -4.824 -14.993 1.00 80.00 88 ASP A O 1
ATOM 698 N N . GLY A 1 89 ? -10.916 -5.388 -14.721 1.00 79.94 89 GLY A N 1
ATOM 699 C CA . GLY A 1 89 ? -10.350 -4.077 -14.966 1.00 79.94 89 GLY A CA 1
ATOM 700 C C . GLY A 1 89 ? -10.532 -3.062 -13.840 1.00 79.94 89 GLY A C 1
ATOM 701 O O . GLY A 1 89 ? -10.184 -1.898 -14.057 1.00 79.94 89 GLY A O 1
ATOM 702 N N . SER A 1 90 ? -11.008 -3.491 -12.669 1.00 86.38 90 SER A N 1
ATOM 703 C CA . SER A 1 90 ? -11.101 -2.692 -11.441 1.00 86.38 90 SER A CA 1
ATOM 704 C C . SER A 1 90 ? -10.422 -3.436 -10.289 1.00 86.38 90 SER A C 1
ATOM 706 O O . SER A 1 90 ? -10.726 -4.611 -10.098 1.00 86.38 90 SER A O 1
ATOM 708 N N . PRO A 1 91 ? -9.523 -2.793 -9.520 1.00 91.75 91 PRO A N 1
ATOM 709 C CA . PRO A 1 91 ? -8.772 -3.491 -8.484 1.00 91.75 91 PRO A CA 1
ATOM 710 C C . PRO A 1 91 ? -9.693 -3.857 -7.317 1.00 91.75 91 PRO A C 1
ATOM 712 O O . PRO A 1 91 ? -10.443 -3.011 -6.822 1.00 91.75 91 PRO A O 1
ATOM 715 N N . VAL A 1 92 ? -9.606 -5.107 -6.868 1.00 93.44 92 VAL A N 1
ATOM 716 C CA . VAL A 1 92 ? -10.295 -5.612 -5.676 1.00 93.44 92 VAL A CA 1
ATOM 717 C C . VAL A 1 92 ? -9.241 -6.077 -4.685 1.00 93.44 92 VAL A C 1
ATOM 719 O O . VAL A 1 92 ? -8.445 -6.957 -4.999 1.00 93.44 92 VAL A O 1
ATOM 722 N N . ILE A 1 93 ? -9.229 -5.466 -3.503 1.00 95.94 93 ILE A N 1
ATOM 723 C CA . ILE A 1 93 ? -8.247 -5.750 -2.453 1.00 95.94 93 ILE A CA 1
ATOM 724 C C . ILE A 1 93 ? -8.875 -6.721 -1.462 1.00 95.94 93 ILE A C 1
ATOM 726 O O . ILE A 1 93 ? -9.932 -6.425 -0.897 1.00 95.94 93 ILE A O 1
ATOM 730 N N . TRP A 1 94 ? -8.203 -7.842 -1.240 1.00 95.50 94 TRP A N 1
ATOM 731 C CA . TRP A 1 94 ? -8.582 -8.856 -0.269 1.00 95.50 94 TRP A CA 1
ATOM 732 C C . TRP A 1 94 ? -7.630 -8.841 0.914 1.00 95.50 94 TRP A C 1
ATOM 734 O O . TRP A 1 94 ? -6.427 -8.642 0.753 1.00 95.50 94 TRP A O 1
ATOM 744 N N . ILE A 1 95 ? -8.185 -9.044 2.101 1.00 96.50 95 ILE A N 1
ATOM 745 C CA . ILE A 1 95 ? -7.434 -9.244 3.336 1.00 96.50 95 ILE A CA 1
ATOM 746 C C . ILE A 1 95 ? -7.902 -10.557 3.940 1.00 96.50 95 ILE A C 1
ATOM 748 O O . ILE A 1 95 ? -9.104 -10.765 4.092 1.00 96.50 95 ILE A O 1
ATOM 752 N N . SER A 1 96 ? -6.961 -11.414 4.303 1.00 95.69 96 SER A N 1
ATOM 753 C CA . SER A 1 96 ? -7.228 -12.731 4.864 1.00 95.69 96 SER A CA 1
ATOM 754 C C . SER A 1 96 ? -6.743 -12.798 6.305 1.00 95.69 96 SER A C 1
ATOM 756 O O . SER A 1 96 ? -5.610 -12.424 6.610 1.00 95.69 96 SER A O 1
ATOM 758 N N . THR A 1 97 ? -7.611 -13.271 7.193 1.00 95.88 97 THR A N 1
ATOM 759 C CA . THR A 1 97 ? -7.282 -13.614 8.588 1.00 95.88 97 THR A CA 1
ATOM 760 C C . THR A 1 97 ? -7.103 -15.127 8.704 1.00 95.88 97 THR A C 1
ATOM 762 O O . THR A 1 97 ? -7.054 -15.820 7.693 1.00 95.88 97 THR A O 1
ATOM 765 N N . ASP A 1 98 ? -7.052 -15.701 9.901 1.00 93.69 98 ASP A N 1
ATOM 766 C CA . ASP A 1 98 ? -7.156 -17.162 10.043 1.00 93.69 98 ASP A CA 1
ATOM 767 C C . ASP A 1 98 ? -8.576 -17.671 9.692 1.00 93.69 98 ASP A C 1
ATOM 769 O O . ASP A 1 98 ? -8.761 -18.764 9.154 1.00 93.69 98 ASP A O 1
ATOM 773 N N . ILE A 1 99 ? -9.603 -16.840 9.902 1.00 92.25 99 ILE A N 1
ATOM 774 C CA . ILE A 1 99 ? -11.011 -17.265 9.890 1.00 92.25 99 ILE A CA 1
ATOM 775 C C . ILE A 1 99 ? -11.696 -17.044 8.537 1.00 92.25 99 ILE A C 1
ATOM 777 O O . ILE A 1 99 ? -12.512 -17.875 8.125 1.00 92.25 99 ILE A O 1
ATOM 781 N N . ALA A 1 100 ? -11.429 -15.926 7.864 1.00 93.44 100 ALA A N 1
ATOM 782 C CA . ALA A 1 100 ? -12.188 -15.502 6.690 1.00 93.44 100 ALA A CA 1
ATOM 783 C C . ALA A 1 100 ? -11.365 -14.615 5.748 1.00 93.44 100 ALA A C 1
ATOM 785 O O . ALA A 1 100 ? -10.311 -14.092 6.114 1.00 93.44 100 ALA A O 1
ATOM 786 N N . ASP A 1 101 ? -11.892 -14.422 4.540 1.00 94.81 101 ASP A N 1
ATOM 787 C CA . ASP A 1 101 ? -11.340 -13.504 3.548 1.00 94.81 101 ASP A CA 1
ATOM 788 C C . ASP A 1 101 ? -12.297 -12.327 3.330 1.00 94.81 101 ASP A C 1
ATOM 790 O O . ASP A 1 101 ? -13.517 -12.476 3.194 1.00 94.81 101 ASP A O 1
ATOM 794 N N . TYR A 1 102 ? -11.741 -11.123 3.309 1.00 95.38 102 TYR A N 1
ATOM 795 C CA . TYR A 1 102 ? -12.487 -9.875 3.342 1.00 95.38 102 TYR A CA 1
ATOM 796 C C . TYR A 1 102 ? -12.206 -9.032 2.102 1.00 95.38 102 TYR A C 1
ATOM 798 O O . TYR A 1 102 ? -11.091 -8.562 1.890 1.00 95.38 102 TYR A O 1
ATOM 806 N N . ASN A 1 103 ? -13.247 -8.770 1.315 1.00 94.50 103 ASN A N 1
ATOM 807 C CA . ASN A 1 103 ? -13.222 -7.817 0.212 1.00 94.50 103 ASN A CA 1
ATOM 808 C C . ASN A 1 103 ? -13.332 -6.388 0.754 1.00 94.50 103 ASN A C 1
ATOM 810 O O . ASN A 1 103 ? -14.404 -5.956 1.197 1.00 94.50 103 ASN A O 1
ATOM 814 N N . CYS A 1 104 ? -12.235 -5.640 0.687 1.00 95.31 104 CYS A N 1
ATOM 815 C CA . CYS A 1 104 ? -12.164 -4.248 1.106 1.00 95.31 104 CYS A CA 1
ATOM 816 C C . CYS A 1 104 ? -12.902 -3.342 0.117 1.00 95.31 104 CYS A C 1
ATOM 818 O O . CYS A 1 104 ? -12.372 -3.003 -0.940 1.00 95.31 104 CYS A O 1
ATOM 820 N N . GLN A 1 105 ? -14.103 -2.884 0.479 1.00 91.81 105 GLN A N 1
ATOM 821 C CA . GLN A 1 105 ? -14.914 -2.035 -0.401 1.00 91.81 105 GLN A CA 1
ATOM 822 C C . GLN A 1 105 ? -14.771 -0.545 -0.102 1.00 91.81 105 GLN A C 1
ATOM 824 O O . GLN A 1 105 ? -14.660 0.283 -1.007 1.00 91.81 105 GLN A O 1
ATOM 829 N N . LYS A 1 106 ? -14.845 -0.173 1.178 1.00 92.88 106 LYS A N 1
ATOM 830 C CA . LYS A 1 106 ? -14.849 1.235 1.585 1.00 92.88 106 LYS A CA 1
ATOM 831 C C . LYS A 1 106 ? -14.177 1.404 2.935 1.00 92.88 106 LYS A C 1
ATOM 833 O O . LYS A 1 106 ? -14.736 0.990 3.939 1.00 92.88 106 LYS A O 1
ATOM 838 N N . ALA A 1 107 ? -13.037 2.083 2.967 1.00 95.25 107 ALA A N 1
ATOM 839 C CA . ALA A 1 107 ? -12.380 2.464 4.213 1.00 95.25 107 ALA A CA 1
ATOM 840 C C . ALA A 1 107 ? -13.177 3.518 5.004 1.00 95.25 107 ALA A C 1
ATOM 842 O O . ALA A 1 107 ? -13.941 4.309 4.429 1.00 95.25 107 ALA A O 1
ATOM 843 N N . ALA A 1 108 ? -12.941 3.567 6.316 1.00 94.88 108 ALA A N 1
ATOM 844 C CA . ALA A 1 108 ? -13.425 4.636 7.179 1.00 94.88 108 ALA A CA 1
ATOM 845 C C . ALA A 1 108 ? -12.847 5.994 6.756 1.00 94.88 108 ALA A C 1
ATOM 847 O O . ALA A 1 108 ? -11.765 6.091 6.168 1.00 94.88 108 ALA A O 1
ATOM 848 N N . ALA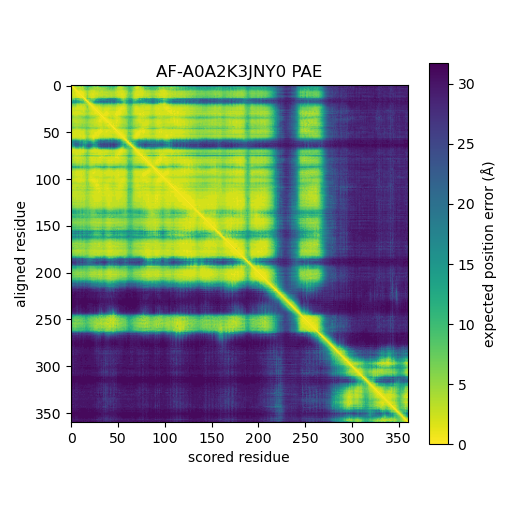 A 1 109 ? -13.551 7.080 7.081 1.00 93.44 109 ALA A N 1
ATOM 849 C CA . ALA A 1 109 ? -13.129 8.428 6.691 1.00 93.44 109 ALA A CA 1
ATOM 850 C C . ALA A 1 109 ? -11.736 8.807 7.235 1.00 93.44 109 ALA A C 1
ATOM 852 O O . ALA A 1 109 ? -10.974 9.471 6.533 1.00 93.44 109 ALA A O 1
ATOM 853 N N . SER A 1 110 ? -11.401 8.353 8.444 1.00 92.25 110 SER A N 1
ATOM 854 C CA . SER A 1 110 ? -10.094 8.538 9.087 1.00 92.25 110 SER A CA 1
ATOM 855 C C . SER A 1 110 ? -8.978 7.735 8.412 1.00 92.25 110 SER A C 1
ATOM 857 O O . SER A 1 110 ? -7.862 8.228 8.273 1.00 92.25 110 SER A O 1
ATOM 859 N N . TYR A 1 111 ? -9.284 6.526 7.938 1.00 94.81 111 TYR A N 1
ATOM 860 C CA . TYR A 1 111 ? -8.315 5.611 7.327 1.00 94.81 111 TYR A CA 1
ATOM 861 C C . TYR A 1 111 ? -8.119 5.826 5.823 1.00 94.81 111 TYR A C 1
ATOM 863 O O . TYR A 1 111 ? -7.143 5.385 5.217 1.00 94.81 111 TYR A O 1
ATOM 871 N N . LYS A 1 112 ? -9.027 6.584 5.210 1.00 91.12 112 LYS A N 1
ATOM 872 C CA . LYS A 1 112 ? -9.045 6.876 3.780 1.00 91.12 112 LYS A CA 1
ATOM 873 C C . LYS A 1 112 ? -7.706 7.369 3.227 1.00 91.12 112 LYS A C 1
ATOM 875 O O . LYS A 1 112 ? -7.407 7.129 2.061 1.00 91.12 112 LYS A O 1
ATOM 880 N N . LYS A 1 113 ? -6.882 8.062 4.024 1.00 90.00 113 LYS A N 1
ATOM 881 C CA . LYS A 1 113 ? -5.585 8.554 3.543 1.00 90.00 113 LYS A CA 1
ATOM 882 C C . LYS A 1 113 ? -4.649 7.426 3.093 1.00 90.00 113 LYS A C 1
ATOM 884 O O . LYS A 1 113 ? -4.068 7.572 2.014 1.00 90.00 113 LYS A O 1
ATOM 889 N N . TYR A 1 114 ? -4.600 6.349 3.877 1.00 92.31 114 TYR A N 1
ATOM 890 C CA . TYR A 1 114 ? -3.792 5.153 3.665 1.00 92.31 114 TYR A CA 1
ATOM 891 C C . TYR A 1 114 ? -4.408 4.278 2.583 1.00 92.31 114 TYR A C 1
ATOM 893 O O . TYR A 1 114 ? -3.770 3.990 1.576 1.00 92.31 114 TYR A O 1
ATOM 901 N N . TYR A 1 115 ? -5.693 3.954 2.731 1.00 93.75 115 TYR A N 1
ATOM 902 C CA . TYR A 1 115 ? -6.365 3.071 1.786 1.00 93.75 115 TYR A CA 1
ATOM 903 C C . TYR A 1 115 ? -6.413 3.644 0.363 1.00 93.75 115 TYR A C 1
ATOM 905 O O . TYR A 1 115 ? -6.153 2.923 -0.592 1.00 93.75 115 TYR A O 1
ATOM 913 N N . ASP A 1 116 ? -6.668 4.949 0.199 1.00 91.88 116 ASP A N 1
ATOM 914 C CA . ASP A 1 116 ? -6.652 5.584 -1.126 1.00 91.88 116 ASP A CA 1
ATOM 915 C C . ASP A 1 116 ? -5.267 5.497 -1.797 1.00 91.88 116 ASP A C 1
ATOM 917 O O . ASP A 1 116 ? -5.188 5.473 -3.022 1.00 91.88 116 ASP A O 1
ATOM 921 N N . HIS A 1 117 ? -4.185 5.502 -1.006 1.00 91.38 117 HIS A N 1
ATOM 922 C CA . HIS A 1 117 ? -2.818 5.356 -1.518 1.00 91.38 117 HIS A CA 1
ATOM 923 C C . HIS A 1 117 ? -2.614 3.960 -2.091 1.00 91.38 117 HIS A C 1
ATOM 925 O O . HIS A 1 117 ? -2.315 3.800 -3.273 1.00 91.38 117 HIS A O 1
ATOM 931 N N . PHE A 1 118 ? -2.873 2.951 -1.258 1.00 93.94 118 PHE A N 1
ATOM 932 C CA . PHE A 1 118 ? -2.740 1.548 -1.624 1.00 93.94 118 PHE A CA 1
ATOM 933 C C . PHE A 1 118 ? -3.653 1.176 -2.799 1.00 93.94 118 PHE A C 1
ATOM 935 O O . PHE A 1 118 ? -3.241 0.477 -3.722 1.00 93.94 118 PHE A O 1
ATOM 942 N N . PHE A 1 119 ? -4.871 1.720 -2.839 1.00 92.94 119 PHE A N 1
ATOM 943 C CA . PHE A 1 119 ? -5.795 1.516 -3.951 1.00 92.94 119 PHE A CA 1
ATOM 944 C C . PHE A 1 119 ? -5.241 2.040 -5.285 1.00 92.94 119 PHE A C 1
ATOM 946 O O . PHE A 1 119 ? -5.399 1.387 -6.316 1.00 92.94 119 PHE A O 1
ATOM 953 N N . GLU A 1 120 ? -4.562 3.191 -5.300 1.00 92.44 120 GLU A N 1
ATOM 954 C CA . GLU A 1 120 ? -3.919 3.694 -6.523 1.00 92.44 120 GLU A CA 1
ATOM 955 C C . GLU A 1 120 ? -2.679 2.864 -6.905 1.00 92.44 120 GLU A C 1
ATOM 957 O O . GLU A 1 120 ? -2.412 2.715 -8.100 1.00 92.44 120 GLU A O 1
ATOM 962 N N . LYS A 1 121 ? -1.972 2.244 -5.943 1.00 93.50 121 LYS A N 1
ATOM 963 C CA . LYS A 1 121 ? -0.930 1.237 -6.238 1.00 93.50 121 LYS A CA 1
ATOM 964 C C . LYS A 1 121 ? -1.524 -0.005 -6.903 1.00 93.50 121 LYS A C 1
ATOM 966 O O . LYS A 1 121 ? -1.033 -0.441 -7.944 1.00 93.50 121 LYS A O 1
ATOM 971 N N . ALA A 1 122 ? -2.614 -0.538 -6.351 1.00 93.94 122 ALA A N 1
ATOM 972 C CA . ALA A 1 122 ? -3.325 -1.683 -6.917 1.00 93.94 122 ALA A CA 1
ATOM 973 C C . ALA A 1 122 ? -3.859 -1.372 -8.325 1.00 93.94 122 ALA A C 1
ATOM 975 O O . ALA A 1 122 ? -3.701 -2.163 -9.256 1.00 93.94 122 ALA A O 1
ATOM 976 N N . ARG A 1 123 ? -4.405 -0.166 -8.522 1.00 92.56 123 ARG A N 1
ATOM 977 C CA . ARG A 1 123 ? -4.815 0.324 -9.842 1.00 92.56 123 ARG A CA 1
ATOM 978 C C . ARG A 1 123 ? -3.639 0.400 -10.816 1.00 92.56 123 ARG A C 1
ATOM 980 O O . ARG A 1 123 ? -3.800 0.012 -11.970 1.00 92.56 123 ARG A O 1
ATOM 987 N N . ALA A 1 124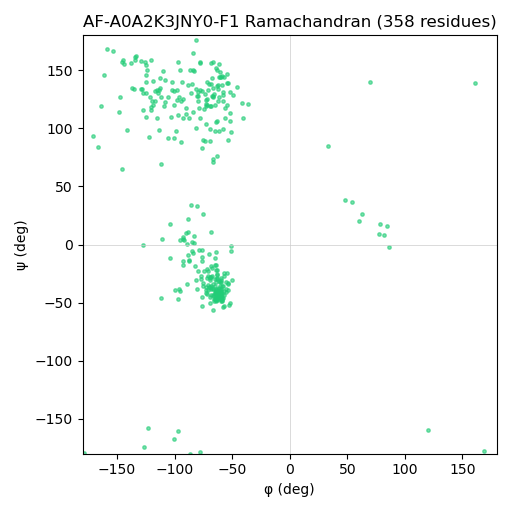 ? -2.475 0.879 -10.377 1.00 93.50 124 ALA A N 1
ATOM 988 C CA . ALA A 1 124 ? -1.279 0.912 -11.214 1.00 93.50 124 ALA A CA 1
ATOM 989 C C . ALA A 1 124 ? -0.859 -0.500 -11.653 1.00 93.50 124 ALA A C 1
ATOM 991 O O . ALA A 1 124 ? -0.575 -0.696 -12.833 1.00 93.50 124 ALA A O 1
ATOM 992 N N . CYS A 1 125 ? -0.903 -1.488 -10.752 1.00 93.38 125 CYS A N 1
ATOM 993 C CA . CYS A 1 125 ? -0.616 -2.890 -11.081 1.00 93.38 125 CYS A CA 1
ATOM 994 C C . CYS A 1 125 ? -1.559 -3.423 -12.166 1.00 93.38 125 CYS A C 1
ATOM 996 O O . CYS A 1 125 ? -1.106 -4.008 -13.148 1.00 93.38 125 CYS A O 1
ATOM 998 N N . LEU A 1 126 ? -2.861 -3.162 -12.028 1.00 92.00 126 LEU A N 1
ATOM 999 C CA . LEU A 1 126 ? -3.871 -3.546 -13.015 1.00 92.00 126 LEU A CA 1
ATOM 1000 C C . LEU A 1 126 ? -3.638 -2.908 -14.387 1.00 92.00 126 LEU A C 1
ATOM 1002 O O . LEU A 1 126 ? -3.764 -3.560 -15.421 1.00 92.00 126 LEU A O 1
ATOM 1006 N N . GLU A 1 127 ? -3.323 -1.617 -14.410 1.00 92.12 127 GLU A N 1
ATOM 1007 C CA . GLU A 1 127 ? -3.096 -0.901 -15.662 1.00 92.12 127 GLU A CA 1
ATOM 1008 C C . GLU A 1 127 ? -1.814 -1.367 -16.358 1.00 92.12 127 GLU A C 1
ATOM 1010 O O . GLU A 1 127 ? -1.802 -1.480 -17.582 1.00 92.12 127 GLU A O 1
ATOM 1015 N N . VAL A 1 128 ? -0.766 -1.711 -15.604 1.00 92.38 128 VAL A N 1
ATOM 1016 C CA . VAL A 1 128 ? 0.451 -2.326 -16.160 1.00 92.38 128 VAL A CA 1
ATOM 1017 C C . VAL A 1 128 ? 0.129 -3.710 -16.708 1.00 92.38 128 VAL A C 1
ATOM 1019 O O . VAL A 1 128 ? 0.474 -3.996 -17.852 1.00 92.38 128 VAL A O 1
ATOM 1022 N N . TYR A 1 129 ? -0.598 -4.532 -15.948 1.00 91.06 129 TYR A N 1
ATOM 1023 C CA . TYR A 1 129 ? -1.042 -5.850 -16.396 1.00 91.06 129 TYR A CA 1
ATOM 1024 C C . TYR A 1 129 ? -1.768 -5.765 -17.742 1.00 91.06 129 TYR A C 1
ATOM 1026 O O . TYR A 1 129 ? -1.349 -6.411 -18.694 1.00 91.06 129 TYR A O 1
ATOM 1034 N N . LYS A 1 130 ? -2.776 -4.894 -17.881 1.00 90.12 130 LYS A N 1
ATOM 1035 C CA . LYS A 1 130 ? -3.515 -4.721 -19.147 1.00 90.12 130 LYS A CA 1
ATOM 1036 C C . LYS A 1 130 ? -2.623 -4.298 -20.314 1.00 90.12 130 LYS A C 1
ATOM 1038 O O . LYS A 1 130 ? -2.919 -4.616 -21.461 1.00 90.12 130 LYS A O 1
ATOM 1043 N N . LYS A 1 131 ? -1.566 -3.526 -20.045 1.00 90.50 131 LYS A N 1
ATOM 1044 C CA . LYS A 1 131 ? -0.624 -3.068 -21.074 1.00 90.50 131 LYS A CA 1
ATOM 1045 C C . LYS A 1 131 ? 0.353 -4.149 -21.505 1.00 90.50 131 LYS A C 1
ATOM 1047 O O . LYS A 1 131 ? 0.793 -4.088 -22.645 1.00 90.50 131 LYS A O 1
ATOM 1052 N N . LEU A 1 132 ? 0.658 -5.108 -20.636 1.00 89.00 132 LEU A N 1
ATOM 1053 C CA . LEU A 1 132 ? 1.641 -6.159 -20.889 1.00 89.00 132 LEU A CA 1
ATOM 1054 C C . LEU A 1 132 ? 1.000 -7.490 -21.307 1.00 89.00 132 LEU A C 1
ATOM 1056 O O . LEU A 1 132 ? 1.521 -8.175 -22.180 1.00 89.00 132 LEU A O 1
ATOM 1060 N N . ALA A 1 133 ? -0.125 -7.873 -20.706 1.00 86.56 133 ALA A N 1
ATOM 1061 C CA . ALA A 1 133 ? -0.753 -9.172 -20.909 1.00 86.56 133 ALA A CA 1
ATOM 1062 C C . ALA A 1 133 ? -1.416 -9.268 -22.290 1.00 86.56 133 ALA A C 1
ATOM 1064 O O . ALA A 1 133 ? -2.309 -8.485 -22.629 1.00 86.56 133 ALA A O 1
ATOM 1065 N N . LYS A 1 134 ? -1.030 -10.279 -23.080 1.00 84.25 134 LYS A N 1
ATOM 1066 C CA . LYS A 1 134 ? -1.603 -10.510 -24.419 1.00 84.25 134 LYS A CA 1
ATOM 1067 C C . LYS A 1 134 ? -3.080 -10.878 -24.346 1.00 84.25 134 LYS A C 1
ATOM 1069 O O . LYS A 1 134 ? -3.858 -10.464 -25.202 1.00 84.25 134 LYS A O 1
ATOM 1074 N N . SER A 1 135 ? -3.460 -11.621 -23.310 1.00 79.56 135 SER A N 1
ATOM 1075 C CA . SER A 1 135 ? -4.845 -11.971 -22.973 1.00 79.56 135 SER A CA 1
ATOM 1076 C C . SER A 1 135 ? -5.760 -10.743 -22.850 1.00 79.56 135 SER A C 1
ATOM 1078 O O . SER A 1 135 ? -6.912 -10.795 -23.277 1.00 79.56 135 SER A O 1
ATOM 1080 N N . SER A 1 136 ? -5.224 -9.616 -22.375 1.00 80.69 136 SER A N 1
ATOM 1081 C CA . SER A 1 136 ? -5.920 -8.326 -22.261 1.00 80.69 136 SER A CA 1
ATOM 1082 C C . SER A 1 136 ? -5.742 -7.399 -23.479 1.00 80.69 136 SER A C 1
ATOM 1084 O O . SER A 1 136 ? -6.176 -6.247 -23.447 1.00 80.69 136 SER A O 1
ATOM 1086 N N . GLY A 1 137 ? -5.108 -7.871 -24.560 1.00 81.50 137 GLY A N 1
ATOM 1087 C CA . GLY A 1 137 ? -4.797 -7.066 -25.749 1.00 81.50 137 GLY A CA 1
ATOM 1088 C C . GLY A 1 137 ? -3.584 -6.138 -25.593 1.00 81.50 137 GLY A C 1
ATOM 1089 O O . GLY A 1 137 ? -3.452 -5.182 -26.359 1.00 81.50 137 GLY A O 1
ATOM 1090 N N . GLY A 1 138 ? -2.733 -6.394 -24.596 1.00 86.19 138 GLY A N 1
ATOM 1091 C CA . GLY A 1 138 ? -1.476 -5.691 -24.357 1.00 86.19 138 GLY A CA 1
ATOM 1092 C C . GLY A 1 138 ? -0.312 -6.182 -25.223 1.00 86.19 138 GLY A C 1
ATOM 1093 O O . GLY A 1 138 ? -0.430 -7.151 -25.978 1.00 86.19 138 GLY A O 1
ATOM 1094 N N . ASP A 1 139 ? 0.824 -5.501 -25.085 1.00 87.94 139 ASP A N 1
ATOM 1095 C CA . ASP A 1 139 ? 2.072 -5.783 -25.790 1.00 87.94 139 ASP A CA 1
ATOM 1096 C C . ASP A 1 139 ? 3.232 -5.980 -24.790 1.00 87.94 139 ASP A C 1
ATOM 1098 O O . ASP A 1 139 ? 3.668 -5.014 -24.159 1.00 87.94 139 ASP A O 1
ATOM 1102 N N . PRO A 1 140 ? 3.756 -7.210 -24.627 1.00 86.56 140 PRO A N 1
ATOM 1103 C CA . PRO A 1 140 ? 4.936 -7.470 -23.801 1.00 86.56 140 PRO A CA 1
ATOM 1104 C C . PRO A 1 140 ? 6.221 -6.811 -24.311 1.00 86.56 140 PRO A C 1
ATOM 1106 O O . PRO A 1 140 ? 7.151 -6.627 -23.531 1.00 86.56 140 PRO A O 1
ATOM 1109 N N . ASP A 1 141 ? 6.291 -6.470 -25.600 1.00 88.25 141 ASP A N 1
ATOM 1110 C CA . ASP A 1 141 ? 7.473 -5.865 -26.220 1.00 88.25 141 ASP A CA 1
ATOM 1111 C C . ASP A 1 141 ? 7.429 -4.320 -26.157 1.00 88.25 141 ASP A C 1
ATOM 1113 O O . ASP A 1 141 ? 8.266 -3.635 -26.752 1.00 88.25 141 ASP A O 1
ATOM 1117 N N . ILE A 1 142 ? 6.470 -3.760 -25.404 1.00 91.88 142 ILE A N 1
ATOM 1118 C CA . ILE A 1 142 ? 6.312 -2.319 -25.187 1.00 91.88 142 ILE A CA 1
ATOM 1119 C C . ILE A 1 142 ? 7.581 -1.702 -24.584 1.00 91.88 142 ILE A C 1
ATOM 1121 O O . ILE A 1 142 ? 8.253 -2.288 -23.736 1.00 91.88 142 ILE A O 1
ATOM 1125 N N . SER A 1 143 ? 7.902 -0.473 -24.985 1.00 93.00 143 SER A N 1
ATOM 1126 C CA . SER A 1 143 ? 8.989 0.295 -24.364 1.00 93.00 143 SER A CA 1
ATOM 1127 C C . SER A 1 143 ? 8.567 0.896 -23.016 1.00 93.00 143 SER A C 1
ATOM 1129 O O . SER A 1 143 ? 7.385 1.149 -22.774 1.00 93.00 143 SER A O 1
ATOM 1131 N N . LEU A 1 144 ? 9.534 1.205 -22.141 1.00 92.44 144 LEU A N 1
ATOM 1132 C CA . LEU A 1 144 ? 9.252 1.861 -20.856 1.00 92.44 144 LEU A CA 1
ATOM 1133 C C . LEU A 1 144 ? 8.521 3.203 -21.040 1.00 92.44 144 LEU A C 1
ATOM 1135 O O . LEU A 1 144 ? 7.546 3.483 -20.343 1.00 92.44 144 LEU A O 1
ATOM 1139 N N . ASP A 1 145 ? 8.951 4.024 -21.998 1.00 92.25 145 ASP A N 1
ATOM 1140 C CA . ASP A 1 145 ? 8.335 5.330 -22.255 1.00 92.25 145 ASP A CA 1
ATOM 1141 C C . ASP A 1 145 ? 6.887 5.207 -22.732 1.00 92.25 145 ASP A C 1
ATOM 1143 O O . ASP A 1 145 ? 6.018 5.990 -22.330 1.00 92.25 145 ASP A O 1
ATOM 1147 N N . GLU A 1 146 ? 6.609 4.211 -23.573 1.00 93.06 146 GLU A N 1
ATOM 1148 C CA . GLU A 1 146 ? 5.264 3.946 -24.064 1.00 93.06 146 GLU A CA 1
ATOM 1149 C C . GLU A 1 146 ? 4.359 3.384 -22.963 1.00 93.06 146 GLU A C 1
ATOM 1151 O O . GLU A 1 146 ? 3.210 3.826 -22.848 1.00 93.06 146 GLU A O 1
ATOM 1156 N N . LEU A 1 147 ? 4.888 2.509 -22.099 1.00 92.94 147 LEU A N 1
ATOM 1157 C CA . LEU A 1 147 ? 4.201 2.026 -20.901 1.00 92.94 147 LEU A CA 1
ATOM 1158 C C . LEU A 1 147 ? 3.824 3.201 -19.989 1.00 92.94 147 LEU A C 1
ATOM 1160 O O . LEU A 1 147 ? 2.644 3.397 -19.691 1.00 92.94 147 LEU A O 1
ATOM 1164 N N . LEU A 1 148 ? 4.790 4.052 -19.630 1.00 92.19 148 LEU A N 1
ATOM 1165 C CA . LEU A 1 148 ? 4.565 5.230 -18.787 1.00 92.19 148 LEU A CA 1
ATOM 1166 C C . LEU A 1 148 ? 3.572 6.212 -19.420 1.00 92.19 148 LEU A C 1
ATOM 1168 O O . LEU A 1 148 ? 2.714 6.771 -18.733 1.00 92.19 148 LEU A O 1
ATOM 1172 N N . ALA A 1 149 ? 3.654 6.441 -20.732 1.00 90.06 149 ALA A N 1
ATOM 1173 C CA . ALA A 1 149 ? 2.704 7.292 -21.442 1.00 90.06 149 ALA A CA 1
ATOM 1174 C C . ALA A 1 149 ? 1.298 6.674 -21.497 1.00 90.06 149 ALA A C 1
ATOM 1176 O O . ALA A 1 149 ? 0.307 7.405 -21.421 1.00 90.06 149 ALA A O 1
ATOM 1177 N N . GLY A 1 150 ? 1.202 5.353 -21.655 1.00 88.56 150 GLY A N 1
ATOM 1178 C CA . GLY A 1 150 ? -0.045 4.595 -21.658 1.00 88.56 150 GLY A CA 1
ATOM 1179 C C . GLY A 1 150 ? -0.742 4.644 -20.303 1.00 88.56 150 GLY A C 1
ATOM 1180 O O . GLY A 1 150 ? -1.926 4.972 -20.245 1.00 88.56 150 GLY A O 1
ATOM 1181 N N . MET A 1 151 ? 0.009 4.411 -19.229 1.00 90.19 151 MET A N 1
ATOM 1182 C CA . MET A 1 151 ? -0.480 4.510 -17.855 1.00 90.19 151 MET A CA 1
ATOM 1183 C C . MET A 1 151 ? -0.880 5.938 -17.488 1.00 90.19 151 MET A C 1
ATOM 1185 O O . MET A 1 151 ? -1.946 6.159 -16.921 1.00 90.19 151 MET A O 1
ATOM 1189 N N . ALA A 1 152 ? -0.081 6.940 -17.875 1.00 87.25 152 ALA A N 1
ATOM 1190 C CA . ALA A 1 152 ? -0.418 8.339 -17.616 1.00 87.25 152 ALA A CA 1
ATOM 1191 C C . ALA A 1 152 ? -1.748 8.758 -18.270 1.00 87.25 152 ALA A C 1
ATOM 1193 O O . ALA A 1 152 ? -2.453 9.625 -17.752 1.00 87.25 152 ALA A O 1
ATOM 1194 N N . ARG A 1 153 ? -2.097 8.138 -19.406 1.00 86.31 153 ARG A N 1
ATOM 1195 C CA . ARG A 1 153 ? -3.381 8.331 -20.090 1.00 86.31 153 ARG A CA 1
ATOM 1196 C C . ARG A 1 153 ? -4.522 7.590 -19.390 1.00 86.31 153 ARG A C 1
ATOM 1198 O O . ARG A 1 153 ? -5.571 8.196 -19.196 1.00 86.31 153 ARG A O 1
ATOM 1205 N N . SER A 1 154 ? -4.336 6.328 -18.996 1.00 85.94 154 SER A N 1
ATOM 1206 C CA . SER A 1 154 ? -5.411 5.517 -18.399 1.00 85.94 154 SER A CA 1
ATOM 1207 C C . SER A 1 154 ? -5.703 5.847 -16.932 1.00 85.94 154 SER A C 1
ATOM 1209 O O . SER A 1 154 ? -6.849 5.771 -16.486 1.00 85.94 154 SER A O 1
ATOM 1211 N N . MET A 1 155 ? -4.693 6.292 -16.188 1.00 84.12 155 MET A N 1
ATOM 1212 C CA . MET A 1 155 ? -4.834 6.752 -14.804 1.00 84.12 155 MET A CA 1
ATOM 1213 C C . MET A 1 155 ? -5.147 8.254 -14.696 1.00 84.12 155 MET A C 1
ATOM 1215 O O . MET A 1 155 ? -5.321 8.782 -13.593 1.00 84.12 155 MET A O 1
ATOM 1219 N N . SER A 1 156 ? -5.267 8.952 -15.832 1.00 80.62 156 SER A N 1
ATOM 1220 C CA . SER A 1 156 ? -5.630 10.369 -15.865 1.00 80.62 156 SER A CA 1
ATOM 1221 C C . SER A 1 156 ? -7.009 10.619 -15.243 1.00 80.62 156 SER A C 1
ATOM 1223 O O . SER A 1 156 ? -7.904 9.777 -15.297 1.00 80.62 156 SER A O 1
ATOM 1225 N N . GLY A 1 157 ? -7.187 11.789 -14.627 1.00 72.56 157 GLY A N 1
ATOM 1226 C CA . GLY A 1 157 ? -8.442 12.174 -13.971 1.00 72.56 157 GLY A CA 1
ATOM 1227 C C . GLY A 1 157 ? -8.592 11.702 -12.521 1.00 72.56 157 GLY A C 1
ATOM 1228 O O . GLY A 1 157 ? -9.571 12.067 -11.868 1.00 72.56 157 GLY A O 1
ATOM 1229 N N . SER A 1 158 ? -7.624 10.955 -11.975 1.00 75.25 158 SER A N 1
ATOM 1230 C CA . SER A 1 158 ? -7.597 10.715 -10.531 1.00 75.25 158 SER A CA 1
ATOM 1231 C C . SER A 1 158 ? -7.321 12.018 -9.778 1.00 75.25 158 SER A C 1
ATOM 1233 O O . SER A 1 158 ? -6.446 12.814 -10.118 1.00 75.25 158 SER A O 1
ATOM 1235 N N . LYS A 1 159 ? -8.101 12.241 -8.722 1.00 76.75 159 LYS A N 1
ATOM 1236 C CA . LYS A 1 159 ? -8.101 13.484 -7.944 1.00 76.75 159 LYS A CA 1
ATOM 1237 C C . LYS A 1 159 ? -6.828 13.701 -7.113 1.00 76.75 159 LYS A C 1
ATOM 1239 O O . LYS A 1 159 ? -6.728 14.758 -6.487 1.00 76.75 159 LYS A O 1
ATOM 1244 N N . TYR A 1 160 ? -5.946 12.700 -7.050 1.00 72.44 160 TYR A N 1
ATOM 1245 C CA . TYR A 1 160 ? -4.710 12.701 -6.262 1.00 72.44 160 TYR A CA 1
ATOM 1246 C C . TYR A 1 160 ? -3.492 13.190 -7.051 1.00 72.44 160 TYR A C 1
ATOM 1248 O O . TYR A 1 160 ? -2.499 13.586 -6.448 1.00 72.44 160 TYR A O 1
ATOM 1256 N N . PHE A 1 161 ? -3.571 13.213 -8.384 1.00 78.12 161 PHE A N 1
ATOM 1257 C CA . PHE A 1 161 ? -2.467 13.651 -9.231 1.00 78.12 161 PHE A CA 1
ATOM 1258 C C . PHE A 1 161 ? -2.759 15.035 -9.809 1.00 78.12 161 PHE A C 1
ATOM 1260 O O . PHE A 1 161 ? -3.798 15.282 -10.416 1.00 78.12 161 PHE A O 1
ATOM 1267 N N . SER A 1 162 ? -1.818 15.956 -9.611 1.00 69.38 162 SER A N 1
ATOM 1268 C CA . SER A 1 162 ? -1.876 17.335 -10.114 1.00 69.38 162 SER A CA 1
ATOM 1269 C C . SER A 1 162 ? -1.567 17.461 -11.613 1.00 69.38 162 SER A C 1
ATOM 1271 O O . SER A 1 162 ? -1.658 18.556 -12.163 1.00 69.38 162 SER A O 1
ATOM 1273 N N . GLY A 1 163 ? -1.192 16.363 -12.277 1.00 75.75 163 GLY A N 1
ATOM 1274 C CA . GLY A 1 163 ? -0.874 16.324 -13.700 1.00 75.75 163 GLY A CA 1
ATOM 1275 C C . GLY A 1 163 ? -0.222 15.007 -14.120 1.00 75.75 163 GLY A C 1
ATOM 1276 O O . GLY A 1 163 ? -0.034 14.095 -13.318 1.00 75.75 163 GLY A O 1
ATOM 1277 N N . THR A 1 164 ? 0.152 14.913 -15.395 1.00 76.88 164 THR A N 1
ATOM 1278 C CA . THR A 1 164 ? 0.789 13.715 -15.969 1.00 76.88 164 THR A CA 1
ATOM 1279 C C . THR A 1 164 ? 2.197 13.467 -15.429 1.00 76.88 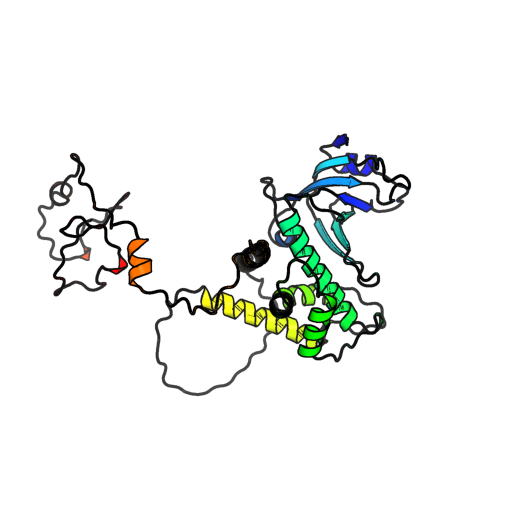164 THR A C 1
ATOM 1281 O O . THR A 1 164 ? 2.620 12.319 -15.362 1.00 76.88 164 THR A O 1
ATOM 1284 N N . VAL A 1 165 ? 2.916 14.517 -15.020 1.00 80.00 165 VAL A N 1
ATOM 1285 C CA . VAL A 1 165 ? 4.277 14.414 -14.462 1.00 80.00 165 VAL A CA 1
ATOM 1286 C C . VAL A 1 165 ? 4.259 13.756 -13.082 1.00 80.00 165 VAL A C 1
ATOM 1288 O O . VAL A 1 165 ? 4.939 12.756 -12.883 1.00 80.00 165 VAL A O 1
ATOM 1291 N N . SER A 1 166 ? 3.410 14.232 -12.165 1.00 81.94 166 SER A N 1
ATOM 1292 C CA . SER A 1 166 ? 3.301 13.656 -10.815 1.00 81.94 166 SER A CA 1
ATOM 1293 C C . SER A 1 166 ? 2.786 12.215 -10.826 1.00 81.94 166 SER A C 1
ATOM 1295 O O . SER A 1 166 ? 3.161 11.416 -9.966 1.00 81.94 166 SER A O 1
ATOM 1297 N N . LEU A 1 167 ? 1.966 11.869 -11.821 1.00 85.69 167 LEU A N 1
ATOM 1298 C CA . LEU A 1 167 ? 1.525 10.502 -12.080 1.00 85.69 167 LEU A CA 1
ATOM 1299 C C . LEU A 1 167 ? 2.668 9.615 -12.594 1.00 85.69 167 LEU A C 1
ATOM 1301 O O . LEU A 1 167 ? 2.844 8.516 -12.085 1.00 85.69 167 LEU A O 1
ATOM 1305 N N . LYS A 1 168 ? 3.480 10.088 -13.548 1.00 88.00 168 LYS A N 1
ATOM 1306 C CA . LYS A 1 168 ? 4.666 9.346 -14.009 1.00 88.00 168 LYS A CA 1
ATOM 1307 C C . LYS A 1 168 ? 5.654 9.092 -12.873 1.00 88.00 168 LYS A C 1
ATOM 1309 O O . LYS A 1 168 ? 6.097 7.964 -12.712 1.00 88.00 168 LYS A O 1
ATOM 1314 N N . GLU A 1 169 ? 5.948 10.106 -12.063 1.00 88.56 169 GLU A N 1
ATOM 1315 C CA . GLU A 1 169 ? 6.817 9.961 -10.887 1.00 88.56 169 GLU A CA 1
ATOM 1316 C C . GLU A 1 169 ? 6.268 8.949 -9.879 1.00 88.56 169 GLU A C 1
ATOM 1318 O O . GLU A 1 169 ? 7.036 8.184 -9.309 1.00 88.56 169 GLU A O 1
ATOM 1323 N N . PHE A 1 170 ? 4.947 8.931 -9.663 1.00 89.81 170 PHE A N 1
ATOM 1324 C CA . PHE A 1 170 ? 4.306 7.926 -8.813 1.00 89.81 170 PHE A CA 1
ATOM 1325 C C . PHE A 1 170 ? 4.474 6.519 -9.390 1.00 89.81 170 PHE A C 1
ATOM 1327 O O . PHE A 1 170 ? 4.877 5.610 -8.681 1.00 89.81 170 PHE A O 1
ATOM 1334 N N . ILE A 1 171 ? 4.212 6.335 -10.683 1.00 91.56 171 ILE A N 1
ATOM 1335 C CA . ILE A 1 171 ? 4.342 5.028 -11.336 1.00 91.56 171 ILE A CA 1
ATOM 1336 C C . ILE A 1 171 ? 5.779 4.508 -11.240 1.00 91.56 171 ILE A C 1
ATOM 1338 O O . ILE A 1 171 ? 5.983 3.339 -10.922 1.00 91.56 171 ILE A O 1
ATOM 1342 N N . ILE A 1 172 ? 6.764 5.380 -11.480 1.00 92.50 172 ILE A N 1
ATOM 1343 C CA . ILE A 1 172 ? 8.179 5.028 -11.350 1.00 92.50 172 ILE A CA 1
ATOM 1344 C C . ILE A 1 172 ? 8.494 4.666 -9.899 1.00 92.50 172 ILE A C 1
ATOM 1346 O O . ILE A 1 172 ? 9.092 3.622 -9.675 1.00 92.50 172 ILE A O 1
ATOM 1350 N N . SER A 1 173 ? 8.043 5.440 -8.905 1.00 90.69 173 SER A N 1
ATOM 1351 C CA . SER A 1 173 ? 8.319 5.112 -7.499 1.00 90.69 173 SER A CA 1
ATOM 1352 C C . SER A 1 173 ? 7.694 3.783 -7.055 1.00 90.69 173 SER A C 1
ATOM 1354 O O . SER A 1 173 ? 8.281 3.080 -6.235 1.00 90.69 173 SER A O 1
ATOM 1356 N N . GLN A 1 174 ? 6.561 3.392 -7.649 1.00 92.81 174 GLN A N 1
ATOM 1357 C CA . GLN A 1 174 ? 5.905 2.102 -7.413 1.00 92.81 174 GLN A CA 1
ATOM 1358 C C . GLN A 1 174 ? 6.472 0.942 -8.241 1.00 92.81 174 GLN A C 1
ATOM 1360 O O . GLN A 1 174 ? 5.979 -0.179 -8.120 1.00 92.81 174 GLN A O 1
ATOM 1365 N N . GLY A 1 175 ? 7.498 1.162 -9.068 1.00 91.81 175 GLY A N 1
ATOM 1366 C CA . GLY A 1 175 ? 8.001 0.150 -9.999 1.00 91.81 175 GLY A CA 1
ATOM 1367 C C . GLY A 1 175 ? 8.388 -1.174 -9.337 1.00 91.81 175 GLY A C 1
ATOM 1368 O O . GLY A 1 175 ? 8.042 -2.238 -9.842 1.00 91.81 175 GLY A O 1
ATOM 1369 N N . GLY A 1 176 ? 9.029 -1.121 -8.166 1.00 91.25 176 GLY A N 1
ATOM 1370 C CA . GLY A 1 176 ? 9.354 -2.313 -7.379 1.00 91.25 176 GLY A CA 1
ATOM 1371 C C . GLY A 1 176 ? 8.122 -3.075 -6.884 1.00 91.25 176 GLY A C 1
ATOM 1372 O O . GLY A 1 176 ? 8.078 -4.297 -7.007 1.00 91.25 176 GLY A O 1
ATOM 1373 N N . PHE A 1 177 ? 7.108 -2.362 -6.383 1.00 92.00 177 PHE A N 1
ATOM 1374 C CA . PHE A 1 177 ? 5.845 -2.959 -5.936 1.00 92.00 177 PHE A CA 1
ATOM 1375 C C . PHE A 1 177 ? 5.103 -3.617 -7.106 1.00 92.00 177 PHE A C 1
ATOM 1377 O O . PHE A 1 177 ? 4.739 -4.786 -7.024 1.00 92.00 177 PHE A O 1
ATOM 1384 N N . ILE A 1 178 ? 4.960 -2.896 -8.223 1.00 93.88 178 ILE A N 1
ATOM 1385 C CA . ILE A 1 178 ? 4.311 -3.383 -9.449 1.00 93.88 178 ILE A CA 1
ATOM 1386 C C . ILE A 1 178 ? 5.017 -4.637 -9.973 1.00 93.88 178 ILE A C 1
ATOM 1388 O O . ILE A 1 178 ? 4.354 -5.618 -10.300 1.00 93.88 178 ILE A O 1
ATOM 1392 N N . TYR A 1 179 ? 6.352 -4.622 -10.034 1.00 92.81 179 TYR A N 1
ATOM 1393 C CA . TYR A 1 179 ? 7.140 -5.777 -10.459 1.00 92.81 179 TYR A CA 1
ATOM 1394 C C . TYR A 1 179 ? 6.843 -6.995 -9.582 1.00 92.81 179 TYR A C 1
ATOM 1396 O O . TYR A 1 179 ? 6.471 -8.037 -10.110 1.00 92.81 179 TYR A O 1
ATOM 1404 N N . LYS A 1 180 ? 6.952 -6.842 -8.252 1.00 91.62 180 LYS A N 1
ATOM 1405 C CA . LYS A 1 180 ? 6.755 -7.924 -7.272 1.00 91.62 180 LYS A CA 1
ATOM 1406 C C . LYS A 1 180 ? 5.342 -8.513 -7.360 1.00 91.62 180 LYS A C 1
ATOM 1408 O O . LYS A 1 180 ? 5.191 -9.728 -7.330 1.00 91.62 180 LYS A O 1
ATOM 1413 N N . GLN A 1 181 ? 4.334 -7.658 -7.539 1.00 91.50 181 GLN A N 1
ATOM 1414 C CA . GLN A 1 181 ? 2.946 -8.083 -7.721 1.00 91.50 181 GLN A CA 1
ATOM 1415 C C . GLN A 1 181 ? 2.742 -8.867 -9.020 1.00 91.50 181 GLN A C 1
ATOM 1417 O O . GLN A 1 181 ? 2.165 -9.944 -8.991 1.00 91.50 181 GLN A O 1
ATOM 1422 N N . LEU A 1 182 ? 3.240 -8.376 -10.160 1.00 89.69 182 LEU A N 1
ATOM 1423 C CA . LEU A 1 182 ? 2.994 -9.031 -11.450 1.00 89.69 182 LEU A CA 1
ATOM 1424 C C . LEU A 1 182 ? 3.737 -10.357 -11.622 1.00 89.69 182 LEU A C 1
ATOM 1426 O O . LEU A 1 182 ? 3.182 -11.265 -12.230 1.00 89.69 182 LEU A O 1
ATOM 1430 N N . ILE A 1 183 ? 4.957 -10.496 -11.092 1.00 88.88 183 ILE A N 1
ATOM 1431 C CA . ILE A 1 183 ? 5.657 -11.793 -11.125 1.00 88.88 183 ILE A CA 1
ATOM 1432 C C . ILE A 1 183 ? 4.998 -12.829 -10.207 1.00 88.88 183 ILE A C 1
ATOM 1434 O O . ILE A 1 183 ? 5.093 -14.019 -10.476 1.00 88.88 183 ILE A O 1
ATOM 1438 N N . GLY A 1 184 ? 4.334 -12.377 -9.137 1.00 83.12 184 GLY A N 1
ATOM 1439 C CA . GLY A 1 184 ? 3.624 -13.241 -8.197 1.00 83.12 184 GLY A CA 1
ATOM 1440 C C . GLY A 1 184 ? 2.288 -13.757 -8.731 1.00 83.12 184 GLY A C 1
ATOM 1441 O O . GLY A 1 184 ? 1.703 -14.651 -8.126 1.00 83.12 184 GLY A O 1
ATOM 1442 N N . LEU A 1 185 ? 1.802 -13.226 -9.860 1.00 82.75 185 LEU A N 1
ATOM 1443 C CA . LEU A 1 185 ? 0.581 -13.714 -10.492 1.00 82.75 185 LEU A CA 1
ATOM 1444 C C . LEU A 1 185 ? 0.830 -15.074 -11.145 1.00 82.75 185 LEU A C 1
ATOM 1446 O O . LEU A 1 185 ? 1.620 -15.193 -12.084 1.00 82.75 185 LEU A O 1
ATOM 1450 N N . GLU A 1 186 ? 0.077 -16.086 -10.715 1.00 62.97 186 GLU A N 1
ATOM 1451 C CA . GLU A 1 186 ? -0.010 -17.358 -11.429 1.00 62.97 186 GLU A CA 1
ATOM 1452 C C . GLU A 1 186 ? -0.665 -17.131 -12.798 1.00 62.97 186 GLU A C 1
ATOM 1454 O O . GLU A 1 186 ? -1.885 -17.019 -12.952 1.00 62.97 186 GLU A O 1
ATOM 1459 N N . LEU A 1 187 ? 0.175 -17.011 -13.824 1.00 60.97 187 LEU A N 1
ATOM 1460 C CA . LEU A 1 187 ? -0.268 -16.791 -15.190 1.00 60.97 187 LEU A CA 1
ATOM 1461 C C . LEU A 1 187 ? -0.988 -18.021 -15.745 1.00 60.97 187 LEU A C 1
ATOM 1463 O O . LEU A 1 187 ? -0.543 -19.163 -15.616 1.00 60.97 187 LEU A O 1
ATOM 1467 N N . LYS A 1 188 ? -2.085 -17.774 -16.466 1.00 55.69 188 LYS A N 1
ATOM 1468 C CA . LYS A 1 188 ? -2.709 -18.798 -17.311 1.00 55.69 188 LYS A CA 1
ATOM 1469 C C . LYS A 1 188 ? -1.693 -19.235 -18.372 1.00 55.69 188 LYS A C 1
ATOM 1471 O O . LYS A 1 188 ? -0.967 -18.405 -18.910 1.00 55.69 188 LYS A O 1
ATOM 1476 N N . ALA A 1 189 ? -1.707 -20.520 -18.733 1.00 47.38 189 ALA A N 1
ATOM 1477 C CA . ALA A 1 189 ? -0.715 -21.225 -19.565 1.00 47.38 189 ALA A CA 1
ATOM 1478 C C . ALA A 1 189 ? -0.315 -20.596 -20.929 1.00 47.38 189 ALA A C 1
ATOM 1480 O O . ALA A 1 189 ? 0.571 -21.123 -21.598 1.00 47.38 189 ALA A O 1
ATOM 1481 N N . ASN A 1 190 ? -0.955 -19.505 -21.363 1.00 51.47 190 ASN A N 1
ATOM 1482 C CA . ASN A 1 190 ? -0.698 -18.822 -22.634 1.00 51.47 190 ASN A CA 1
ATOM 1483 C C . ASN A 1 190 ? 0.098 -17.512 -22.506 1.00 51.47 190 ASN A C 1
ATOM 1485 O O . ASN A 1 190 ? 0.548 -16.992 -23.529 1.00 51.47 190 ASN A O 1
ATOM 1489 N N . ASP A 1 191 ? 0.284 -16.979 -21.298 1.00 57.41 191 ASP A N 1
ATOM 1490 C CA . ASP A 1 191 ? 1.075 -15.770 -21.079 1.00 57.41 191 ASP A CA 1
ATOM 1491 C C . ASP A 1 191 ? 2.509 -16.168 -20.681 1.00 57.41 191 ASP A C 1
ATOM 1493 O O . ASP A 1 191 ? 2.723 -16.988 -19.787 1.00 57.41 191 ASP A O 1
ATOM 1497 N N . LYS A 1 192 ? 3.516 -15.629 -21.386 1.00 62.59 192 LYS A N 1
ATOM 1498 C CA . LYS A 1 192 ? 4.916 -15.738 -20.942 1.00 62.59 192 LYS A CA 1
ATOM 1499 C C . LYS A 1 192 ? 5.034 -15.081 -19.564 1.00 62.59 192 LYS A C 1
ATOM 1501 O O . LYS A 1 192 ? 4.402 -14.050 -19.344 1.00 62.59 192 LYS A O 1
ATOM 1506 N N . GLY A 1 193 ? 5.871 -15.646 -18.694 1.00 72.06 193 GLY A N 1
ATOM 1507 C CA . GLY A 1 193 ? 6.195 -15.070 -17.388 1.00 72.06 193 GLY A CA 1
ATOM 1508 C C . GLY A 1 193 ? 6.497 -13.572 -17.473 1.00 72.06 193 GLY A C 1
ATOM 1509 O O . GLY A 1 193 ? 7.227 -13.138 -18.366 1.00 72.06 193 GLY A O 1
ATOM 1510 N N . PHE A 1 194 ? 5.948 -12.785 -16.543 1.00 82.88 194 PHE A N 1
ATOM 1511 C CA . PHE A 1 194 ? 6.233 -11.347 -16.443 1.00 82.88 194 PHE A CA 1
ATOM 1512 C C . PHE A 1 194 ? 7.701 -11.056 -16.080 1.00 82.88 194 PHE A C 1
ATOM 1514 O O . PHE A 1 194 ? 8.169 -9.940 -16.295 1.00 82.88 194 PHE A O 1
ATOM 1521 N N . GLU A 1 195 ? 8.424 -12.055 -15.565 1.00 83.50 195 GLU A N 1
ATOM 1522 C CA . GLU A 1 195 ? 9.816 -11.964 -15.106 1.00 83.50 195 GLU A CA 1
ATOM 1523 C C . GLU A 1 195 ? 10.776 -11.424 -16.174 1.00 83.50 195 GLU A C 1
ATOM 1525 O O . GLU A 1 195 ? 11.641 -10.610 -15.858 1.00 83.50 195 GLU A O 1
ATOM 1530 N N . ASP A 1 196 ? 10.582 -11.816 -17.436 1.00 85.06 196 ASP A N 1
ATOM 1531 C CA . ASP A 1 196 ? 11.494 -11.491 -18.540 1.00 85.06 196 ASP A CA 1
ATOM 1532 C C . ASP A 1 196 ? 11.076 -10.249 -19.343 1.00 85.06 196 ASP A C 1
ATOM 1534 O O . ASP A 1 196 ? 11.704 -9.922 -20.353 1.00 85.06 196 ASP A O 1
ATOM 1538 N N . ILE A 1 197 ? 10.007 -9.550 -18.944 1.00 88.31 197 ILE A N 1
ATOM 1539 C CA . ILE A 1 197 ? 9.501 -8.406 -19.710 1.00 88.31 197 ILE A CA 1
ATOM 1540 C C . ILE A 1 197 ? 10.431 -7.192 -19.532 1.00 88.31 197 ILE A C 1
ATOM 1542 O O . ILE A 1 197 ? 10.501 -6.630 -18.431 1.00 88.31 197 ILE A O 1
ATOM 1546 N N . PRO A 1 198 ? 11.086 -6.695 -20.605 1.00 90.19 198 PRO A N 1
ATOM 1547 C CA . PRO A 1 198 ? 12.099 -5.646 -20.485 1.00 90.19 198 PRO A CA 1
ATOM 1548 C C . PRO A 1 198 ? 11.570 -4.340 -19.889 1.00 90.19 198 PRO A C 1
ATOM 1550 O O . PRO A 1 198 ? 12.246 -3.724 -19.068 1.00 90.19 198 PRO A O 1
ATOM 1553 N N . ALA A 1 199 ? 10.357 -3.914 -20.259 1.00 90.75 199 ALA A N 1
ATOM 1554 C CA . ALA A 1 199 ? 9.765 -2.693 -19.710 1.00 90.75 199 ALA A CA 1
ATOM 1555 C C . ALA A 1 199 ? 9.445 -2.802 -18.216 1.00 90.75 199 ALA A C 1
ATOM 1557 O O . ALA A 1 199 ? 9.583 -1.816 -17.494 1.00 90.75 199 ALA A O 1
ATOM 1558 N N . LEU A 1 200 ? 9.053 -3.988 -17.742 1.00 91.62 200 LEU A N 1
ATOM 1559 C CA . LEU A 1 200 ? 8.744 -4.214 -16.334 1.00 91.62 200 LEU A CA 1
ATOM 1560 C C . LEU A 1 200 ? 10.027 -4.241 -15.488 1.00 91.62 200 LEU A C 1
ATOM 1562 O O . LEU A 1 200 ? 10.086 -3.610 -14.431 1.00 91.62 200 LEU A O 1
ATOM 1566 N N . ILE A 1 201 ? 11.082 -4.887 -15.996 1.00 91.56 201 ILE A N 1
ATOM 1567 C CA . ILE A 1 201 ? 12.430 -4.846 -15.411 1.00 91.56 201 ILE A CA 1
ATOM 1568 C C . ILE A 1 201 ? 12.948 -3.403 -15.357 1.00 91.56 201 ILE A C 1
ATOM 1570 O O . ILE A 1 201 ? 13.394 -2.942 -14.307 1.00 91.56 201 ILE A O 1
ATOM 1574 N N . ALA A 1 202 ? 12.841 -2.660 -16.462 1.00 93.19 202 ALA A N 1
ATOM 1575 C CA . ALA A 1 202 ? 13.296 -1.276 -16.531 1.00 93.19 202 ALA A CA 1
ATOM 1576 C C . ALA A 1 202 ? 12.538 -0.368 -15.548 1.00 93.19 202 ALA A C 1
ATOM 1578 O O . ALA A 1 202 ? 13.154 0.482 -14.909 1.00 93.19 202 ALA A O 1
ATOM 1579 N N . LEU A 1 203 ? 11.228 -0.576 -15.373 1.00 93.62 203 LEU A N 1
ATOM 1580 C CA . LEU A 1 203 ? 10.419 0.164 -14.402 1.00 93.62 203 LEU A CA 1
ATOM 1581 C C . LEU A 1 203 ? 10.894 -0.076 -12.958 1.00 93.62 203 LEU A C 1
ATOM 1583 O O . LEU A 1 203 ? 11.044 0.875 -12.191 1.00 93.62 203 LEU A O 1
ATOM 1587 N N . ARG A 1 204 ? 11.178 -1.333 -12.596 1.00 93.62 204 ARG A N 1
ATOM 1588 C CA . ARG A 1 204 ? 11.766 -1.702 -11.297 1.00 93.62 204 ARG A CA 1
ATOM 1589 C C . ARG A 1 204 ? 13.144 -1.071 -11.096 1.00 93.62 204 ARG A C 1
ATOM 1591 O O . ARG A 1 204 ? 13.474 -0.608 -10.007 1.00 93.62 204 ARG A O 1
ATOM 1598 N N . ASP A 1 205 ? 13.979 -1.071 -12.125 1.00 92.00 205 ASP A N 1
ATOM 1599 C CA . ASP A 1 205 ? 15.344 -0.563 -12.006 1.00 92.00 205 ASP A CA 1
ATOM 1600 C C . ASP A 1 205 ? 15.366 0.974 -11.908 1.00 92.00 205 ASP A C 1
ATOM 1602 O O . ASP A 1 205 ? 16.133 1.527 -11.118 1.00 92.00 205 ASP A O 1
ATOM 1606 N N . GLU A 1 206 ? 14.479 1.675 -12.622 1.00 90.38 206 GLU A N 1
ATOM 1607 C CA . GLU A 1 206 ? 14.257 3.119 -12.452 1.00 90.38 206 GLU A CA 1
ATOM 1608 C C . GLU A 1 206 ? 13.741 3.462 -11.047 1.00 90.38 206 GLU A C 1
ATOM 1610 O O . GLU A 1 206 ? 14.229 4.415 -10.433 1.00 90.38 206 GLU A O 1
ATOM 1615 N N . SER A 1 207 ? 12.837 2.652 -10.477 1.00 90.62 207 SER A N 1
ATOM 1616 C CA . SER A 1 207 ? 12.351 2.870 -9.107 1.00 90.62 207 SER A CA 1
ATOM 1617 C C . SER A 1 207 ? 13.483 2.788 -8.080 1.00 90.62 207 SER A C 1
ATOM 1619 O O . SER A 1 207 ? 13.573 3.613 -7.170 1.00 90.62 207 SER A O 1
ATOM 1621 N N . LYS A 1 208 ? 14.390 1.815 -8.245 1.00 87.44 208 LYS A N 1
ATOM 1622 C CA . LYS A 1 208 ? 15.573 1.652 -7.384 1.00 87.44 208 LYS A CA 1
ATOM 1623 C C . LYS A 1 208 ? 16.536 2.829 -7.511 1.00 87.44 208 LYS A C 1
ATOM 1625 O O . LYS A 1 208 ? 17.030 3.322 -6.500 1.00 87.44 208 LYS A O 1
ATOM 1630 N N . LYS A 1 209 ? 16.777 3.325 -8.730 1.00 86.00 209 LYS A N 1
ATOM 1631 C CA . LYS A 1 209 ? 17.607 4.524 -8.936 1.00 86.00 209 LYS A CA 1
ATOM 1632 C C . LYS A 1 209 ? 17.020 5.724 -8.204 1.00 86.00 209 LYS A C 1
ATOM 1634 O O . LYS A 1 209 ? 17.751 6.403 -7.491 1.00 86.00 209 LYS A O 1
ATOM 1639 N N . GLN A 1 210 ? 15.717 5.964 -8.338 1.00 79.19 210 GLN A N 1
ATOM 1640 C CA . GLN A 1 210 ? 15.052 7.088 -7.680 1.00 79.19 210 GLN A CA 1
ATOM 1641 C C . GLN A 1 210 ? 15.143 6.996 -6.147 1.00 79.19 210 GLN A C 1
ATOM 1643 O O . GLN A 1 210 ? 15.422 8.002 -5.495 1.00 79.19 210 GLN A O 1
ATOM 1648 N N . ALA A 1 211 ? 14.984 5.795 -5.581 1.00 71.50 211 ALA A N 1
ATOM 1649 C CA . ALA A 1 211 ? 15.165 5.557 -4.148 1.00 71.50 211 ALA A CA 1
ATOM 1650 C C . ALA A 1 211 ? 16.607 5.847 -3.686 1.00 71.50 211 ALA A C 1
ATOM 1652 O O . ALA A 1 211 ? 16.809 6.517 -2.674 1.00 71.50 211 ALA A O 1
ATOM 1653 N N . ASN A 1 212 ? 17.609 5.426 -4.464 1.00 70.06 212 ASN A N 1
ATOM 1654 C CA . ASN A 1 212 ? 19.019 5.691 -4.166 1.00 70.06 212 ASN A CA 1
ATOM 1655 C C . ASN A 1 212 ? 19.366 7.186 -4.258 1.00 70.06 212 ASN A C 1
ATOM 1657 O O . ASN A 1 212 ? 20.124 7.690 -3.433 1.00 70.06 212 ASN A O 1
ATOM 1661 N N . PHE A 1 213 ? 18.798 7.918 -5.223 1.00 60.81 213 PHE A N 1
ATOM 1662 C CA . PHE A 1 213 ? 18.969 9.373 -5.319 1.00 60.81 213 PHE A CA 1
ATOM 1663 C C . PHE A 1 213 ? 18.360 10.108 -4.118 1.00 60.81 213 PHE A C 1
ATOM 1665 O O . PHE A 1 213 ? 18.983 11.035 -3.603 1.00 60.81 213 PHE A O 1
ATOM 1672 N N . ALA A 1 214 ? 17.181 9.686 -3.650 1.00 57.50 214 ALA A N 1
ATOM 1673 C CA . ALA A 1 214 ? 16.555 10.254 -2.456 1.00 57.50 214 ALA A CA 1
ATOM 1674 C C . ALA A 1 214 ? 17.383 9.963 -1.189 1.00 57.50 214 ALA A C 1
ATOM 1676 O O . ALA A 1 214 ? 17.656 10.871 -0.411 1.00 57.50 214 ALA A O 1
ATOM 1677 N N . SER A 1 215 ? 17.873 8.729 -1.032 1.00 55.09 215 SER A N 1
ATOM 1678 C CA . SER A 1 215 ? 18.788 8.336 0.051 1.00 55.09 215 SER A CA 1
ATOM 1679 C C . SER A 1 215 ? 20.088 9.157 0.051 1.00 55.09 215 SER A C 1
ATOM 1681 O O . SER A 1 215 ? 20.521 9.632 1.101 1.00 55.09 215 SER A O 1
ATOM 1683 N N . ALA A 1 216 ? 20.679 9.398 -1.124 1.00 51.19 216 ALA A N 1
ATOM 1684 C CA . ALA A 1 216 ? 21.906 10.180 -1.258 1.00 51.19 216 ALA A CA 1
ATOM 1685 C C . ALA A 1 216 ? 21.725 11.672 -0.914 1.00 51.19 216 ALA A C 1
ATOM 1687 O O . ALA A 1 216 ? 22.685 12.309 -0.489 1.00 51.19 216 ALA A O 1
ATOM 1688 N N . GLN A 1 217 ? 20.520 12.231 -1.076 1.00 45.22 217 GLN A N 1
ATOM 1689 C CA . GLN A 1 217 ? 20.209 13.612 -0.680 1.00 45.22 217 GLN A CA 1
ATOM 1690 C C . GLN A 1 217 ? 19.936 13.776 0.822 1.00 45.22 217 GLN A C 1
ATOM 1692 O O . GLN A 1 217 ? 20.086 14.880 1.339 1.00 45.22 217 GLN A O 1
ATOM 1697 N N . VAL A 1 218 ? 19.545 12.703 1.518 1.00 43.69 218 VAL A N 1
ATOM 1698 C CA . VAL A 1 218 ? 19.239 12.714 2.962 1.00 43.69 218 VAL A CA 1
ATOM 1699 C C . VAL A 1 218 ? 20.487 12.466 3.821 1.00 43.69 218 VAL A C 1
ATOM 1701 O O . VAL A 1 218 ? 20.483 12.750 5.017 1.00 43.69 218 VAL A O 1
ATOM 1704 N N . MET A 1 219 ? 21.594 12.006 3.232 1.00 33.25 219 MET A N 1
ATOM 1705 C CA . MET A 1 219 ? 22.874 11.951 3.937 1.00 33.25 219 MET A CA 1
ATOM 1706 C C . MET A 1 219 ? 23.435 13.370 4.130 1.00 33.25 219 MET A C 1
ATOM 1708 O O . MET A 1 219 ? 23.727 14.038 3.134 1.00 33.25 219 MET A O 1
ATOM 1712 N N . PRO A 1 220 ? 23.665 13.837 5.376 1.00 35.41 220 PRO A N 1
ATOM 1713 C CA . PRO A 1 220 ? 24.527 14.986 5.579 1.00 35.41 220 PRO A CA 1
ATOM 1714 C C . PRO A 1 220 ? 25.879 14.628 4.975 1.00 35.41 220 PRO A C 1
ATOM 1716 O O . PRO A 1 220 ? 26.413 13.542 5.216 1.00 35.41 220 PRO A O 1
ATOM 1719 N N . SER A 1 221 ? 26.420 15.520 4.155 1.00 39.12 221 SER A N 1
ATOM 1720 C CA . SER A 1 221 ? 27.714 15.361 3.507 1.00 39.12 221 SER A CA 1
ATOM 1721 C C . SER A 1 221 ? 28.850 15.390 4.539 1.00 39.12 221 SER A C 1
ATOM 1723 O O . SER A 1 221 ? 29.633 16.330 4.582 1.00 39.12 221 SER A O 1
ATOM 1725 N N . ASN A 1 222 ? 28.975 14.339 5.349 1.00 39.72 222 ASN A N 1
ATOM 1726 C CA . ASN A 1 222 ? 30.163 14.023 6.141 1.00 39.72 222 ASN A CA 1
ATOM 1727 C C . ASN A 1 222 ? 31.141 13.150 5.335 1.00 39.72 222 ASN A C 1
ATOM 1729 O O . ASN A 1 222 ? 31.998 12.465 5.889 1.00 39.72 222 ASN A O 1
ATOM 1733 N N . ALA A 1 223 ? 31.039 13.177 4.004 1.00 37.09 223 ALA A N 1
ATOM 1734 C CA . ALA A 1 223 ? 32.018 12.572 3.121 1.00 37.09 223 ALA A CA 1
ATOM 1735 C C . ALA A 1 223 ? 33.199 13.537 2.954 1.00 37.09 223 ALA A C 1
ATOM 1737 O O . ALA A 1 223 ? 33.152 14.500 2.190 1.00 37.09 223 ALA A O 1
ATOM 1738 N N . THR A 1 224 ? 34.278 13.270 3.687 1.00 36.66 224 THR A N 1
ATOM 1739 C CA . THR A 1 224 ? 35.590 13.871 3.451 1.00 36.66 224 THR A CA 1
ATOM 1740 C C . THR A 1 224 ? 35.980 13.685 1.980 1.00 36.66 224 THR A C 1
ATOM 1742 O O . THR A 1 224 ? 36.219 12.563 1.531 1.00 36.66 224 THR A O 1
ATOM 1745 N N . LEU A 1 225 ? 36.059 14.785 1.227 1.00 31.59 225 LEU A N 1
ATOM 1746 C CA . LEU A 1 225 ? 36.572 14.809 -0.143 1.00 31.59 225 LEU A CA 1
ATOM 1747 C C . LEU A 1 225 ? 38.042 14.359 -0.147 1.00 31.59 225 LEU A C 1
ATOM 1749 O O . LEU A 1 225 ? 38.948 15.153 0.101 1.00 31.59 225 LEU A O 1
ATOM 1753 N N . LYS A 1 226 ? 38.303 13.083 -0.446 1.00 38.56 226 LYS A N 1
ATOM 1754 C CA . LYS A 1 226 ? 39.634 12.627 -0.865 1.00 38.56 226 LYS A CA 1
ATOM 1755 C C . LYS A 1 226 ? 39.706 12.674 -2.385 1.00 38.56 226 LYS A C 1
ATOM 1757 O O . LYS A 1 226 ? 39.097 11.862 -3.073 1.00 38.56 226 LYS A O 1
ATOM 1762 N N . ILE A 1 227 ? 40.482 13.624 -2.900 1.00 33.47 227 ILE A N 1
ATOM 1763 C CA . ILE A 1 227 ? 40.908 13.646 -4.300 1.00 33.47 227 ILE A CA 1
ATOM 1764 C C . ILE A 1 227 ? 41.893 12.484 -4.489 1.00 33.47 227 ILE A C 1
ATOM 1766 O O . ILE A 1 227 ? 43.057 12.570 -4.101 1.00 33.47 227 ILE A O 1
ATOM 1770 N N . GLY A 1 228 ? 41.404 11.374 -5.040 1.00 31.17 228 GLY A N 1
ATOM 1771 C CA . GLY A 1 228 ? 42.218 10.252 -5.495 1.00 31.17 228 GLY A CA 1
ATOM 1772 C C . GLY A 1 228 ? 42.615 10.448 -6.955 1.00 31.17 228 GLY A C 1
ATOM 1773 O O . GLY A 1 228 ? 41.769 10.416 -7.843 1.00 31.17 228 GLY A O 1
ATOM 1774 N N . SER A 1 229 ? 43.908 10.667 -7.186 1.00 32.88 229 SER A N 1
ATOM 1775 C CA . SER A 1 229 ? 44.560 10.585 -8.497 1.00 32.88 229 SER A CA 1
ATOM 1776 C C . SER A 1 229 ? 44.244 9.241 -9.164 1.00 32.88 229 SER A C 1
ATOM 1778 O O . SER A 1 229 ? 44.380 8.194 -8.536 1.00 32.88 229 SER A O 1
ATOM 1780 N N . GLY A 1 230 ? 43.822 9.286 -10.427 1.00 29.66 230 GLY A N 1
ATOM 1781 C CA . GLY A 1 230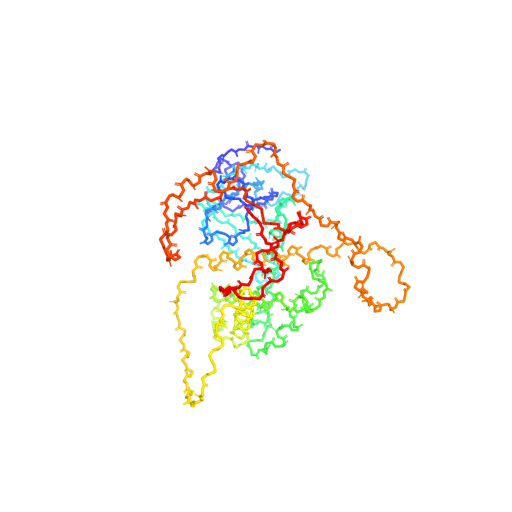 ? 43.197 8.165 -11.120 1.00 29.66 230 GLY A CA 1
ATOM 1782 C C . GLY A 1 230 ? 44.084 6.954 -11.396 1.00 29.66 230 GLY A C 1
ATOM 1783 O O . GLY A 1 230 ? 45.299 7.056 -11.546 1.00 29.66 230 GLY A O 1
ATOM 1784 N N . THR A 1 231 ? 43.434 5.807 -11.571 1.00 26.62 231 THR A N 1
ATOM 1785 C CA . THR A 1 231 ? 43.629 4.924 -12.728 1.00 26.62 231 THR A CA 1
ATOM 1786 C C . THR A 1 231 ? 42.433 3.979 -12.850 1.00 26.62 231 THR A C 1
ATOM 1788 O O . THR A 1 231 ? 41.774 3.651 -11.870 1.00 26.62 231 THR A O 1
ATOM 1791 N N . VAL A 1 232 ? 42.122 3.685 -14.105 1.00 36.34 232 VAL A N 1
ATOM 1792 C CA . VAL A 1 232 ? 41.012 2.902 -14.657 1.00 36.34 232 VAL A CA 1
ATOM 1793 C C . VAL A 1 232 ? 40.938 1.506 -14.037 1.00 36.34 232 VAL A C 1
ATOM 1795 O O . VAL A 1 232 ? 41.984 0.892 -13.889 1.00 36.34 232 VAL A O 1
ATOM 1798 N N . ASP A 1 233 ? 39.728 1.022 -13.732 1.00 27.39 233 ASP A N 1
ATOM 1799 C CA . ASP A 1 233 ? 39.287 -0.325 -14.125 1.00 27.39 233 ASP A CA 1
ATOM 1800 C C . ASP A 1 233 ? 37.760 -0.474 -14.002 1.00 27.39 233 ASP A C 1
ATOM 1802 O O . ASP A 1 233 ? 37.148 -0.287 -12.948 1.00 27.39 233 ASP A O 1
ATOM 1806 N N . GLU A 1 234 ? 37.147 -0.762 -15.152 1.00 39.91 234 GLU A N 1
ATOM 1807 C CA . GLU A 1 234 ? 35.776 -1.235 -15.297 1.00 39.91 234 GLU A CA 1
ATOM 1808 C C . GLU A 1 234 ? 35.665 -2.657 -14.741 1.00 39.91 234 GLU A C 1
ATOM 1810 O O . GLU A 1 234 ? 36.215 -3.574 -15.335 1.00 39.91 234 GLU A O 1
ATOM 1815 N N . GLU A 1 235 ? 34.840 -2.883 -13.718 1.00 29.84 235 GLU A N 1
ATOM 1816 C CA . GLU A 1 235 ? 34.153 -4.170 -13.562 1.00 29.84 235 GLU A CA 1
ATOM 1817 C C . GLU A 1 235 ? 32.720 -3.947 -13.066 1.00 29.84 235 GLU A C 1
ATOM 1819 O O . GLU A 1 235 ? 32.436 -3.765 -11.882 1.00 29.84 235 GLU A O 1
ATOM 1824 N N . LYS A 1 236 ? 31.782 -3.982 -14.018 1.00 39.97 236 LYS A N 1
ATOM 1825 C CA . LYS A 1 236 ? 30.361 -4.215 -13.756 1.00 39.97 236 LYS A CA 1
ATOM 1826 C C . LYS A 1 236 ? 30.199 -5.624 -13.184 1.00 39.97 236 LYS A C 1
ATOM 1828 O O . LYS A 1 236 ? 30.222 -6.595 -13.937 1.00 39.97 236 LYS A O 1
ATOM 1833 N N . LYS A 1 237 ? 29.946 -5.741 -11.882 1.00 30.02 237 LYS A N 1
ATOM 1834 C CA . LYS A 1 237 ? 29.306 -6.932 -11.311 1.00 30.02 237 LYS A CA 1
ATOM 1835 C C . LYS A 1 237 ? 27.820 -6.663 -11.118 1.00 30.02 237 LYS A C 1
ATOM 1837 O O . LYS A 1 237 ? 27.394 -6.075 -10.132 1.00 30.02 237 LYS A O 1
ATOM 1842 N N . ASN A 1 238 ? 27.045 -7.127 -12.096 1.00 35.47 238 ASN A N 1
ATOM 1843 C CA . ASN A 1 238 ? 25.656 -7.505 -11.885 1.00 35.47 238 ASN A CA 1
ATOM 1844 C C . ASN A 1 238 ? 25.656 -8.677 -10.899 1.00 35.47 238 ASN A C 1
ATOM 1846 O O . ASN A 1 238 ? 26.021 -9.789 -11.274 1.00 35.47 238 ASN A O 1
ATOM 1850 N N . GLN A 1 239 ? 25.260 -8.426 -9.656 1.00 28.92 239 GLN A N 1
ATOM 1851 C CA . GLN A 1 239 ? 24.891 -9.484 -8.728 1.00 28.92 239 GLN A CA 1
ATOM 1852 C C . GLN A 1 239 ? 23.460 -9.218 -8.274 1.00 28.92 239 GLN A C 1
ATOM 1854 O O . GLN A 1 239 ? 23.181 -8.432 -7.375 1.00 28.92 239 GLN A O 1
ATOM 1859 N N . MET A 1 240 ? 22.549 -9.840 -9.011 1.00 31.81 240 MET A N 1
ATOM 1860 C CA . MET A 1 240 ? 21.251 -10.237 -8.500 1.00 31.81 240 MET A CA 1
ATOM 1861 C C . MET A 1 240 ? 21.539 -11.285 -7.424 1.00 31.81 240 MET A C 1
ATOM 1863 O O . MET A 1 240 ? 22.259 -12.239 -7.709 1.00 31.81 240 MET A O 1
ATOM 1867 N N . ASP A 1 241 ? 21.126 -11.035 -6.187 1.00 28.69 241 ASP A N 1
ATOM 1868 C CA . ASP A 1 241 ? 20.185 -11.882 -5.443 1.00 28.69 241 ASP A CA 1
ATOM 1869 C C . ASP A 1 241 ? 20.272 -11.596 -3.933 1.00 28.69 241 ASP A C 1
ATOM 1871 O O . ASP A 1 241 ? 21.355 -11.377 -3.393 1.00 28.69 241 ASP A O 1
ATOM 1875 N N . SER A 1 242 ? 19.100 -11.559 -3.300 1.00 33.94 242 SER A N 1
ATOM 1876 C CA . SER A 1 242 ? 18.850 -11.645 -1.854 1.00 33.94 242 SER A CA 1
ATOM 1877 C C . SER A 1 242 ? 19.900 -11.034 -0.906 1.00 33.94 242 SER A C 1
ATOM 1879 O O . SER A 1 242 ? 20.728 -11.736 -0.324 1.00 33.94 242 SER A O 1
ATOM 1881 N N . VAL A 1 243 ? 19.811 -9.731 -0.659 1.00 35.88 243 VAL A N 1
ATOM 1882 C CA . VAL A 1 243 ? 20.157 -9.222 0.673 1.00 35.88 243 VAL A CA 1
ATOM 1883 C C . VAL A 1 243 ? 18.825 -8.821 1.261 1.00 35.88 243 VAL A C 1
ATOM 1885 O O . VAL A 1 243 ? 18.129 -8.023 0.630 1.00 35.88 243 VAL A O 1
ATOM 1888 N N . ASP A 1 244 ? 18.445 -9.444 2.376 1.00 42.75 244 ASP A N 1
ATOM 1889 C CA . ASP A 1 244 ? 17.323 -9.008 3.200 1.00 42.75 244 ASP A CA 1
ATOM 1890 C C . ASP A 1 244 ? 17.377 -7.481 3.257 1.00 42.75 244 ASP A C 1
ATOM 1892 O O . ASP A 1 244 ? 18.343 -6.909 3.770 1.00 42.75 244 ASP A O 1
ATOM 1896 N N . GLU A 1 245 ? 16.431 -6.816 2.582 1.00 54.66 245 GLU A N 1
ATOM 1897 C CA . GLU A 1 245 ? 16.318 -5.368 2.694 1.00 54.66 245 GLU A CA 1
ATOM 1898 C C . GLU A 1 245 ? 16.146 -5.113 4.187 1.00 54.66 245 GLU A C 1
ATOM 1900 O O . GLU A 1 245 ? 15.191 -5.623 4.771 1.00 54.66 245 GLU A O 1
ATOM 1905 N N . ASP A 1 246 ? 17.107 -4.401 4.777 1.00 78.19 246 ASP A N 1
ATOM 1906 C CA . ASP A 1 246 ? 17.084 -3.981 6.172 1.00 78.19 246 ASP A CA 1
ATOM 1907 C C . ASP A 1 246 ? 15.660 -3.526 6.520 1.00 78.19 246 ASP A C 1
ATOM 1909 O O . ASP A 1 246 ? 15.098 -2.677 5.817 1.00 78.19 246 ASP A O 1
ATOM 1913 N N . GLU A 1 247 ? 15.036 -4.150 7.522 1.00 76.25 247 GLU A N 1
ATOM 1914 C CA . GLU A 1 247 ? 13.649 -3.849 7.903 1.00 76.25 247 GLU A CA 1
ATOM 1915 C C . GLU A 1 247 ? 13.497 -2.348 8.199 1.00 76.25 247 GLU A C 1
ATOM 1917 O O . GLU A 1 247 ? 12.499 -1.726 7.825 1.00 76.25 247 GLU A O 1
ATOM 1922 N N . ASP A 1 248 ? 14.559 -1.727 8.723 1.00 80.50 248 ASP A N 1
ATOM 1923 C CA . ASP A 1 248 ? 14.649 -0.284 8.929 1.00 80.50 248 ASP A CA 1
ATOM 1924 C C . ASP A 1 248 ? 14.620 0.495 7.601 1.00 80.50 248 ASP A C 1
ATOM 1926 O O . ASP A 1 248 ? 13.966 1.536 7.493 1.00 80.50 248 ASP A O 1
ATOM 1930 N N . ALA A 1 249 ? 15.270 -0.008 6.548 1.00 81.56 249 ALA A N 1
ATOM 1931 C CA . ALA A 1 249 ? 15.241 0.601 5.220 1.00 81.56 249 ALA A CA 1
ATOM 1932 C C . ALA A 1 249 ? 13.867 0.463 4.544 1.00 81.56 249 ALA A C 1
ATOM 1934 O O . ALA A 1 249 ? 13.422 1.399 3.868 1.00 81.56 249 ALA A O 1
ATOM 1935 N N . LYS A 1 250 ? 13.168 -0.667 4.729 1.00 82.12 250 LYS A N 1
ATOM 1936 C CA . LYS A 1 250 ? 11.780 -0.835 4.261 1.00 82.12 250 LYS A CA 1
ATOM 1937 C C . LYS A 1 250 ? 10.845 0.136 4.973 1.00 82.12 250 LYS A C 1
ATOM 1939 O O . LYS A 1 250 ? 10.086 0.844 4.306 1.00 82.12 250 LYS A O 1
ATOM 1944 N N . LEU A 1 251 ? 10.957 0.229 6.299 1.00 83.25 251 LEU A N 1
ATOM 1945 C CA . LEU A 1 251 ? 10.180 1.160 7.110 1.00 83.25 251 LEU A CA 1
ATOM 1946 C C . LEU A 1 251 ? 10.436 2.613 6.691 1.00 83.25 251 LEU A C 1
ATOM 1948 O O . LEU A 1 251 ? 9.493 3.360 6.432 1.00 83.25 251 LEU A O 1
ATOM 1952 N N . ALA A 1 252 ? 11.702 3.012 6.545 1.00 84.50 252 ALA A N 1
ATOM 1953 C CA . ALA A 1 252 ? 12.067 4.360 6.117 1.00 84.50 252 ALA A CA 1
ATOM 1954 C C . ALA A 1 252 ? 11.493 4.704 4.733 1.00 84.50 252 ALA A C 1
ATOM 1956 O O . ALA A 1 252 ? 10.961 5.798 4.530 1.00 84.50 252 ALA A O 1
ATOM 1957 N N . ARG A 1 253 ? 11.544 3.760 3.783 1.00 85.50 253 ARG A N 1
ATOM 1958 C CA . ARG A 1 253 ? 10.936 3.930 2.454 1.00 85.50 253 ARG A CA 1
ATOM 1959 C C . ARG A 1 253 ? 9.428 4.117 2.543 1.00 85.50 253 ARG A C 1
ATOM 1961 O O . ARG A 1 253 ? 8.903 5.011 1.881 1.00 85.50 253 ARG A O 1
ATOM 1968 N N . LEU A 1 254 ? 8.750 3.309 3.354 1.00 84.62 254 LEU A N 1
ATOM 1969 C CA . LEU A 1 254 ? 7.307 3.392 3.551 1.00 84.62 254 LEU A CA 1
ATOM 1970 C C . LEU A 1 254 ? 6.905 4.749 4.151 1.00 84.62 254 LEU A C 1
ATOM 1972 O O . LEU A 1 254 ? 5.987 5.397 3.646 1.00 84.62 254 LEU A O 1
ATOM 1976 N N . LEU A 1 255 ? 7.621 5.219 5.177 1.00 86.38 255 LEU A N 1
ATOM 1977 C CA . LEU A 1 255 ? 7.358 6.513 5.818 1.00 86.38 255 LEU A CA 1
ATOM 1978 C C . LEU A 1 255 ? 7.583 7.688 4.858 1.00 86.38 255 LEU A C 1
ATOM 1980 O O . LEU A 1 255 ? 6.734 8.576 4.746 1.00 86.38 255 LEU A O 1
ATOM 1984 N N . GLN A 1 256 ? 8.689 7.668 4.108 1.00 84.75 256 GLN A N 1
ATOM 1985 C CA . GLN A 1 256 ? 8.977 8.690 3.100 1.00 84.75 256 GLN A CA 1
ATOM 1986 C C . GLN A 1 256 ? 7.902 8.722 2.008 1.00 84.75 256 GLN A C 1
ATOM 1988 O O . GLN A 1 256 ? 7.536 9.783 1.489 1.00 84.75 256 GLN A O 1
ATOM 1993 N N . GLU A 1 257 ? 7.399 7.551 1.630 1.00 84.62 257 GLU A N 1
ATOM 1994 C CA . GLU A 1 257 ? 6.329 7.422 0.660 1.00 84.62 257 GLU A CA 1
ATOM 1995 C C . GLU A 1 257 ? 5.004 7.999 1.179 1.00 84.62 257 GLU A C 1
ATOM 1997 O O . GLU A 1 257 ? 4.336 8.737 0.446 1.00 84.62 257 GLU A O 1
ATOM 2002 N N . GLU A 1 258 ? 4.644 7.728 2.439 1.00 83.56 258 GLU A N 1
ATOM 2003 C CA . GLU A 1 258 ? 3.455 8.311 3.069 1.00 83.56 258 GLU A CA 1
ATOM 2004 C C . GLU A 1 258 ? 3.539 9.845 3.088 1.00 83.56 258 GLU A C 1
ATOM 2006 O O . GLU A 1 258 ? 2.577 10.532 2.728 1.00 83.56 258 GLU A O 1
ATOM 2011 N N . GLU A 1 259 ? 4.693 10.403 3.452 1.00 84.19 259 GLU A N 1
ATOM 2012 C CA . GLU A 1 259 ? 4.919 11.850 3.450 1.00 84.19 259 GLU A CA 1
ATOM 2013 C C . GLU A 1 259 ? 4.749 12.451 2.043 1.00 84.19 259 GLU A C 1
ATOM 2015 O O . GLU A 1 259 ? 4.017 13.432 1.840 1.00 84.19 259 GLU A O 1
ATOM 2020 N N . ASN A 1 260 ? 5.353 11.814 1.036 1.00 83.12 260 ASN A N 1
ATOM 2021 C CA . ASN A 1 260 ? 5.222 12.203 -0.367 1.00 83.12 260 ASN A CA 1
ATOM 2022 C C . ASN A 1 260 ? 3.767 12.144 -0.851 1.00 83.12 260 ASN A C 1
ATOM 2024 O O . ASN A 1 260 ? 3.334 12.979 -1.647 1.00 83.12 260 ASN A O 1
ATOM 2028 N N . TRP A 1 261 ? 2.986 11.178 -0.379 1.00 81.69 261 TRP A N 1
ATOM 2029 C CA . TRP A 1 261 ? 1.568 11.079 -0.701 1.00 81.69 261 TRP A CA 1
ATOM 2030 C C . TRP A 1 261 ? 0.727 12.157 -0.008 1.00 81.69 261 TRP A C 1
ATOM 2032 O O . TRP A 1 261 ? -0.134 12.792 -0.630 1.00 81.69 261 TRP A O 1
ATOM 2042 N N . ASN A 1 262 ? 0.999 12.415 1.270 1.00 79.81 262 ASN A N 1
ATOM 2043 C CA . ASN A 1 262 ? 0.298 13.423 2.058 1.00 79.81 262 ASN A CA 1
ATOM 2044 C C . ASN A 1 262 ? 0.532 14.837 1.503 1.00 79.81 262 ASN A C 1
ATOM 2046 O O . ASN A 1 262 ? -0.422 15.612 1.368 1.00 79.81 262 ASN A O 1
ATOM 2050 N N . SER A 1 263 ? 1.759 15.150 1.078 1.00 73.50 263 SER A N 1
ATOM 2051 C CA . SER A 1 263 ? 2.086 16.436 0.444 1.00 73.50 263 SER A CA 1
ATOM 2052 C C . SER A 1 263 ? 1.357 16.645 -0.894 1.00 73.50 263 SER A C 1
ATOM 2054 O O . SER A 1 263 ? 0.934 17.761 -1.212 1.00 73.50 263 SER A O 1
ATOM 2056 N N . ARG A 1 264 ? 1.094 15.571 -1.654 1.00 70.81 264 ARG A N 1
ATOM 2057 C CA . ARG A 1 264 ? 0.334 15.625 -2.920 1.00 70.81 264 ARG A CA 1
ATOM 2058 C C . ARG A 1 264 ? -1.152 15.943 -2.711 1.00 70.81 264 ARG A C 1
ATOM 2060 O O . ARG A 1 264 ? -1.757 16.610 -3.554 1.00 70.81 264 ARG A O 1
ATOM 2067 N N . LYS A 1 265 ? -1.748 15.541 -1.580 1.00 60.78 265 LYS A N 1
ATOM 2068 C CA . LYS A 1 265 ? -3.174 15.781 -1.269 1.00 60.78 265 LYS A CA 1
ATOM 2069 C C . LYS A 1 265 ? -3.498 17.230 -0.886 1.00 60.78 265 LYS A C 1
ATOM 2071 O O . LYS A 1 265 ? -4.645 17.650 -1.053 1.00 60.78 265 LYS A O 1
ATOM 2076 N N . GLN A 1 266 ? -2.524 18.015 -0.419 1.00 51.84 266 GLN A N 1
ATOM 2077 C CA . GLN A 1 266 ? -2.783 19.342 0.162 1.00 51.84 266 GLN A CA 1
ATOM 2078 C C . GLN A 1 266 ? -3.023 20.480 -0.845 1.00 51.84 266 GLN A C 1
ATOM 2080 O O . GLN A 1 266 ? -3.421 21.573 -0.448 1.00 51.84 266 GLN A O 1
ATOM 2085 N N . ARG A 1 267 ? -2.905 20.259 -2.160 1.00 49.97 267 ARG A N 1
ATOM 2086 C CA . ARG A 1 267 ? -3.158 21.320 -3.161 1.00 49.97 267 ARG A CA 1
ATOM 2087 C C . ARG A 1 267 ? -4.624 21.469 -3.585 1.00 49.97 267 ARG A C 1
ATOM 2089 O O . ARG A 1 267 ? -4.910 21.837 -4.722 1.00 49.97 267 ARG A O 1
ATOM 2096 N N . LYS A 1 268 ? -5.574 21.236 -2.676 1.00 45.03 268 LYS A N 1
ATOM 2097 C CA . LYS A 1 268 ? -6.997 21.544 -2.902 1.00 45.03 268 LYS A CA 1
ATOM 2098 C C . LYS A 1 268 ? -7.484 22.680 -2.012 1.00 45.03 268 LYS A C 1
ATOM 2100 O O . LYS A 1 268 ? -8.295 22.483 -1.118 1.00 45.03 268 LYS A O 1
ATOM 2105 N N . ASN A 1 269 ? -6.970 23.870 -2.316 1.00 33.81 269 ASN A N 1
ATOM 2106 C CA . ASN A 1 269 ? -7.712 25.132 -2.325 1.00 33.81 269 ASN A CA 1
ATOM 2107 C C . ASN A 1 269 ? -6.830 26.232 -2.943 1.00 33.81 269 ASN A C 1
ATOM 2109 O O . ASN A 1 269 ? -6.109 26.910 -2.214 1.00 33.81 269 ASN A O 1
ATOM 2113 N N . PRO A 1 270 ? -6.911 26.507 -4.256 1.00 4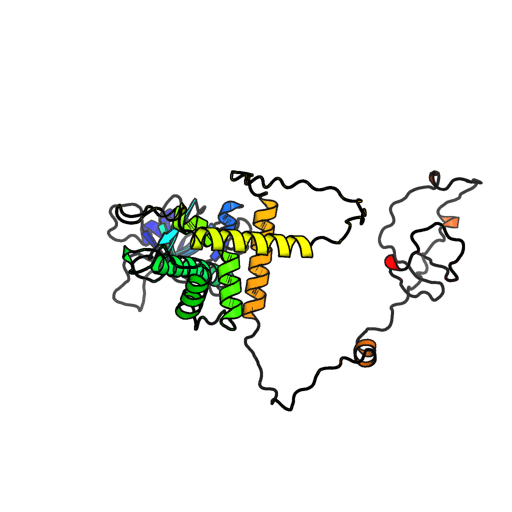1.81 270 PRO A N 1
ATOM 2114 C CA . PRO A 1 270 ? -6.722 27.871 -4.698 1.00 41.81 270 PRO A CA 1
ATOM 2115 C C . PRO A 1 270 ? -8.015 28.597 -4.323 1.00 41.81 270 PRO A C 1
ATOM 2117 O O . PRO A 1 270 ? -8.976 28.627 -5.090 1.00 41.81 270 PRO A O 1
ATOM 2120 N N . ARG A 1 271 ? -8.073 29.176 -3.116 1.00 35.38 271 ARG A N 1
ATOM 2121 C CA . ARG A 1 271 ? -8.918 30.363 -2.975 1.00 35.38 271 ARG A CA 1
ATOM 2122 C C . ARG A 1 271 ? -8.418 31.317 -4.047 1.00 35.38 271 ARG A C 1
ATOM 2124 O O . ARG A 1 271 ? -7.232 31.624 -4.090 1.00 35.38 271 ARG A O 1
ATOM 2131 N N . SER A 1 272 ? -9.317 31.681 -4.948 1.00 43.69 272 SER A N 1
ATOM 2132 C CA . SER A 1 272 ? -9.098 32.638 -6.015 1.00 43.69 272 SER A CA 1
ATOM 2133 C C . SER A 1 272 ? -8.574 33.953 -5.433 1.00 43.69 272 SER A C 1
ATOM 2135 O O . SER A 1 272 ? -9.354 34.840 -5.095 1.00 43.69 272 SER A O 1
ATOM 2137 N N . SER A 1 273 ? -7.259 34.100 -5.314 1.00 30.28 273 SER A N 1
ATOM 2138 C CA . SER A 1 273 ? -6.645 35.405 -5.469 1.00 30.28 273 SER A CA 1
ATOM 2139 C C . SER A 1 273 ? -6.464 35.589 -6.966 1.00 30.28 273 SER A C 1
ATOM 2141 O O . SER A 1 273 ? -5.794 34.817 -7.652 1.00 30.28 273 SER A O 1
ATOM 2143 N N . SER A 1 274 ? -7.206 36.561 -7.484 1.00 34.53 274 SER A N 1
ATOM 2144 C CA . SER A 1 274 ? -7.100 37.067 -8.842 1.00 34.53 274 SER A CA 1
ATOM 2145 C C . SER A 1 274 ? -5.642 37.073 -9.294 1.00 34.53 274 SER A C 1
ATOM 2147 O O . SER A 1 274 ? -4.798 37.723 -8.681 1.00 34.53 274 SER A O 1
ATOM 2149 N N . SER A 1 275 ? -5.360 36.353 -10.378 1.00 37.66 275 SER A N 1
ATOM 2150 C CA . SER A 1 275 ? -4.125 36.503 -11.132 1.00 37.66 275 SER A CA 1
ATOM 2151 C C . SER A 1 275 ? -4.021 37.958 -11.590 1.00 37.66 275 SER A C 1
ATOM 2153 O O . SER A 1 275 ? -4.642 38.360 -12.570 1.00 37.66 275 SER A O 1
ATOM 2155 N N . SER A 1 276 ? -3.241 38.761 -10.872 1.00 42.69 276 SER A N 1
ATOM 2156 C CA . SER A 1 276 ? -2.636 39.957 -11.439 1.00 42.69 276 SER A CA 1
ATOM 2157 C C . SER A 1 276 ? -1.132 39.750 -11.483 1.00 42.69 276 SER A C 1
ATOM 2159 O O . SER A 1 276 ? -0.425 39.966 -10.505 1.00 42.69 276 SER A O 1
ATOM 2161 N N . ASN A 1 277 ? -0.702 39.368 -12.680 1.00 36.22 277 ASN A N 1
ATOM 2162 C CA . ASN A 1 277 ? 0.640 39.480 -13.226 1.00 36.22 277 ASN A CA 1
ATOM 2163 C C . ASN A 1 277 ? 1.746 38.603 -12.636 1.00 36.22 277 ASN A C 1
ATOM 2165 O O . ASN A 1 277 ? 1.892 38.384 -11.442 1.00 36.22 277 ASN A O 1
ATOM 2169 N N . LYS A 1 278 ? 2.561 38.117 -13.573 1.00 49.50 278 LYS A N 1
ATOM 2170 C CA . LYS A 1 278 ? 3.859 37.488 -13.365 1.00 49.50 278 LYS A CA 1
ATOM 2171 C C . LYS A 1 278 ? 4.721 38.391 -12.478 1.00 49.50 278 LYS A C 1
ATOM 2173 O O . LYS A 1 278 ? 5.361 39.307 -12.986 1.00 49.50 278 LYS A O 1
ATOM 2178 N N . PHE A 1 279 ? 4.763 38.116 -11.184 1.00 41.81 279 PHE A N 1
ATOM 2179 C CA . PHE A 1 279 ? 5.816 38.618 -10.321 1.00 41.81 279 PHE A CA 1
ATOM 2180 C C . PHE A 1 279 ? 6.772 37.464 -10.074 1.00 41.81 279 PHE A C 1
ATOM 2182 O O . PHE A 1 279 ? 6.446 36.479 -9.418 1.00 41.81 279 PHE A O 1
ATOM 2189 N N . TYR A 1 280 ? 7.960 37.585 -10.655 1.00 45.25 280 TYR A N 1
ATOM 2190 C CA . TYR A 1 280 ? 9.150 37.022 -10.041 1.00 45.25 280 TYR A CA 1
ATOM 2191 C C . TYR A 1 280 ? 9.132 37.557 -8.603 1.00 45.25 280 TYR A C 1
ATOM 2193 O O . TYR A 1 280 ? 9.306 38.762 -8.416 1.00 45.25 280 TYR A O 1
ATOM 2201 N N . ILE A 1 281 ? 8.811 36.723 -7.608 1.00 57.25 281 ILE A N 1
ATOM 2202 C CA . ILE A 1 281 ? 8.985 37.111 -6.207 1.00 57.25 281 ILE A CA 1
ATOM 2203 C C . ILE A 1 281 ? 10.494 37.152 -6.022 1.00 57.25 281 ILE A C 1
ATOM 2205 O O . ILE A 1 281 ? 11.150 36.144 -5.772 1.00 57.25 281 ILE A O 1
ATOM 2209 N N . LYS A 1 282 ? 11.064 38.322 -6.285 1.00 57.59 282 LYS A N 1
ATOM 2210 C CA . LYS A 1 282 ? 12.430 38.640 -5.926 1.00 57.59 282 LYS A CA 1
ATOM 2211 C C . LYS A 1 282 ? 12.361 38.894 -4.428 1.00 57.59 282 LYS A C 1
ATOM 2213 O O . LYS A 1 282 ? 12.127 40.024 -4.022 1.00 57.59 282 LYS A O 1
ATOM 2218 N N . ILE A 1 283 ? 12.413 37.811 -3.651 1.00 57.88 283 ILE A N 1
ATOM 2219 C CA . ILE A 1 283 ? 12.448 37.880 -2.192 1.00 57.88 283 ILE A CA 1
ATOM 2220 C C . ILE A 1 283 ? 13.662 38.746 -1.871 1.00 57.88 283 ILE A C 1
ATOM 2222 O O . ILE A 1 283 ? 14.793 38.362 -2.172 1.00 57.88 283 ILE A O 1
ATOM 2226 N N . ASN A 1 284 ? 13.412 39.959 -1.397 1.00 62.38 284 ASN A N 1
ATOM 2227 C CA . ASN A 1 284 ? 14.475 40.845 -0.970 1.00 62.38 284 ASN A CA 1
ATOM 2228 C C . ASN A 1 284 ? 14.847 40.405 0.448 1.00 62.38 284 ASN A C 1
ATOM 2230 O O . ASN A 1 284 ? 13.955 40.165 1.258 1.00 62.38 284 ASN A O 1
ATOM 2234 N N . GLU A 1 285 ? 16.135 40.265 0.749 1.00 61.19 285 GLU A N 1
ATOM 2235 C CA . GLU A 1 285 ? 16.621 39.825 2.069 1.00 61.19 285 GLU A CA 1
ATOM 2236 C C . GLU A 1 285 ? 16.040 40.690 3.206 1.00 61.19 285 GLU A C 1
ATOM 2238 O O . GLU A 1 285 ? 15.659 40.183 4.260 1.00 61.19 285 GLU A O 1
ATOM 2243 N N . ASP A 1 286 ? 15.824 41.975 2.917 1.00 63.09 286 ASP A N 1
ATOM 2244 C CA . ASP A 1 286 ? 15.201 42.952 3.812 1.00 63.09 286 ASP A CA 1
ATOM 2245 C C . ASP A 1 286 ? 13.734 42.631 4.174 1.00 63.09 286 ASP A C 1
ATOM 2247 O O . ASP A 1 286 ? 13.271 43.013 5.249 1.00 63.09 286 ASP A O 1
ATOM 2251 N N . GLU A 1 287 ? 12.976 41.944 3.307 1.00 64.81 287 GLU A N 1
ATOM 2252 C CA . GLU A 1 287 ? 11.595 41.525 3.616 1.00 64.81 287 GLU A CA 1
ATOM 2253 C C . GLU A 1 287 ? 11.577 40.339 4.586 1.00 64.81 287 GLU A C 1
ATOM 2255 O O . GLU A 1 287 ? 10.731 40.294 5.474 1.00 64.81 287 GLU A O 1
ATOM 2260 N N . ILE A 1 288 ? 12.541 39.420 4.472 1.00 60.06 288 ILE A N 1
ATOM 2261 C CA . ILE A 1 288 ? 12.658 38.251 5.358 1.00 60.06 288 ILE A CA 1
ATOM 2262 C C . ILE A 1 288 ? 13.211 38.653 6.730 1.00 60.06 288 ILE A C 1
ATOM 2264 O O . ILE A 1 288 ? 12.833 38.075 7.744 1.00 60.06 288 ILE A O 1
ATOM 2268 N N . ALA A 1 289 ? 14.093 39.656 6.778 1.00 60.75 289 ALA A N 1
ATOM 2269 C CA . ALA A 1 289 ? 14.746 40.109 8.006 1.00 60.75 289 ALA A CA 1
ATOM 2270 C C . ALA A 1 289 ? 13.768 40.668 9.057 1.00 60.75 289 ALA A C 1
ATOM 2272 O O . ALA A 1 289 ? 14.057 40.610 10.250 1.00 60.75 289 ALA A O 1
ATOM 2273 N N . ASN A 1 290 ? 12.608 41.181 8.631 1.00 61.34 290 ASN A N 1
ATOM 2274 C CA . ASN A 1 290 ? 11.595 41.730 9.537 1.00 61.34 290 ASN A CA 1
ATOM 2275 C C . ASN A 1 290 ? 10.681 40.663 10.167 1.00 61.34 290 ASN A C 1
ATOM 2277 O O . ASN A 1 290 ? 10.054 40.943 11.187 1.00 61.34 290 ASN A O 1
ATOM 2281 N N . ASP A 1 291 ? 10.615 39.459 9.586 1.00 65.50 291 ASP A N 1
ATOM 2282 C CA . ASP A 1 291 ? 9.804 38.342 10.095 1.00 65.50 291 ASP A CA 1
ATOM 2283 C C . ASP A 1 291 ? 10.559 37.475 11.117 1.00 65.50 291 ASP A C 1
ATOM 2285 O O . ASP A 1 291 ? 9.958 36.625 11.781 1.00 65.50 291 ASP A O 1
ATOM 2289 N N . TYR A 1 292 ? 11.867 37.694 11.290 1.00 63.38 292 TYR A N 1
ATOM 2290 C CA . TYR A 1 292 ? 12.620 37.040 12.353 1.00 63.38 292 TYR A CA 1
ATOM 2291 C C . TYR A 1 292 ? 12.402 37.764 13.686 1.00 63.38 292 TYR A C 1
ATOM 2293 O O . TYR A 1 292 ? 12.601 38.980 13.775 1.00 63.38 292 TYR A O 1
ATOM 2301 N N . PRO A 1 293 ? 12.020 37.043 14.757 1.00 68.88 293 PRO A N 1
ATOM 2302 C CA . PRO A 1 293 ? 11.971 37.638 16.081 1.00 68.88 293 PRO A CA 1
ATOM 2303 C C . PRO A 1 293 ? 13.359 38.164 16.455 1.00 68.88 293 PRO A C 1
ATOM 2305 O O . PRO A 1 293 ? 14.381 37.568 16.108 1.00 68.88 293 PRO A O 1
ATOM 2308 N N . LEU A 1 294 ? 13.393 39.282 17.184 1.00 64.75 294 LEU A N 1
ATOM 2309 C CA . LEU A 1 294 ? 14.648 39.832 17.691 1.00 64.75 294 LEU A CA 1
ATOM 2310 C C . LEU A 1 294 ? 15.412 38.748 18.471 1.00 64.75 294 LEU A C 1
ATOM 2312 O O . LEU A 1 294 ? 14.777 38.014 19.237 1.00 64.75 294 LEU A O 1
ATOM 2316 N N . PRO A 1 295 ? 16.748 38.655 18.312 1.00 67.62 295 PRO A N 1
ATOM 2317 C CA . PRO A 1 295 ? 17.556 37.674 19.021 1.00 67.62 295 PRO A CA 1
ATOM 2318 C C . PRO A 1 295 ? 17.243 37.685 20.517 1.00 67.62 295 PRO A C 1
ATOM 2320 O O . PRO A 1 295 ? 17.231 38.743 21.152 1.00 67.62 295 PRO A O 1
ATOM 2323 N N . ALA A 1 296 ? 16.957 36.509 21.071 1.00 74.38 296 ALA A N 1
ATOM 2324 C CA . ALA A 1 296 ? 16.722 36.367 22.496 1.00 74.38 296 ALA A CA 1
ATOM 2325 C C . ALA A 1 296 ? 18.044 36.532 23.261 1.00 74.38 296 ALA A C 1
ATOM 2327 O O . ALA A 1 296 ? 19.096 36.050 22.836 1.00 74.38 296 ALA A O 1
ATOM 2328 N N . TYR A 1 297 ? 17.973 37.231 24.392 1.00 82.44 297 TYR A N 1
ATOM 2329 C CA . TYR A 1 297 ? 19.110 37.468 25.273 1.00 82.44 297 TYR A CA 1
ATOM 2330 C C . TYR A 1 297 ? 19.035 36.530 26.477 1.00 82.44 297 TYR A C 1
ATOM 2332 O O . TYR A 1 297 ? 17.947 36.309 27.024 1.00 82.44 297 TYR A O 1
ATOM 2340 N N . TYR A 1 298 ? 20.185 36.003 26.889 1.00 82.50 298 TYR A N 1
ATOM 2341 C CA . TYR A 1 298 ? 20.342 35.273 28.134 1.00 82.50 298 TYR A CA 1
ATOM 2342 C C . TYR A 1 298 ? 19.959 36.173 29.312 1.00 82.50 298 TYR A C 1
ATOM 2344 O O . TYR A 1 298 ? 20.278 37.364 29.346 1.00 82.50 298 TYR A O 1
ATOM 2352 N N . LYS A 1 299 ? 19.226 35.605 30.268 1.00 82.19 299 LYS A N 1
ATOM 2353 C CA . LYS A 1 299 ? 18.795 36.300 31.479 1.00 82.19 299 LYS A CA 1
ATOM 2354 C C . LYS A 1 299 ? 19.461 35.619 32.655 1.00 82.19 299 LYS A C 1
ATOM 2356 O O . LYS A 1 299 ? 19.063 34.512 33.003 1.00 82.19 299 LYS A O 1
ATOM 2361 N N . THR A 1 300 ? 20.420 36.305 33.260 1.00 74.69 300 THR A N 1
ATOM 2362 C CA . THR A 1 300 ? 21.082 35.812 34.462 1.00 74.69 300 THR A CA 1
ATOM 2363 C C . THR A 1 300 ? 20.075 35.679 35.602 1.00 74.69 300 THR A C 1
ATOM 2365 O O . THR A 1 300 ? 19.234 36.553 35.848 1.00 74.69 300 THR A O 1
ATOM 2368 N N . SER A 1 301 ? 20.127 34.548 36.287 1.00 72.62 301 SER A N 1
ATOM 2369 C CA . SER A 1 301 ? 19.352 34.264 37.486 1.00 72.62 301 SER A CA 1
ATOM 2370 C C . SER A 1 301 ? 20.172 34.581 38.739 1.00 72.62 301 SER A C 1
ATOM 2372 O O . SER A 1 301 ? 21.392 34.464 38.766 1.00 72.62 301 SER A O 1
ATOM 2374 N N . LEU A 1 302 ? 19.498 34.970 39.825 1.00 66.62 302 LEU A N 1
ATOM 2375 C CA . LEU A 1 302 ? 20.139 35.314 41.107 1.00 66.62 302 LEU A CA 1
ATOM 2376 C C . LEU A 1 302 ? 20.865 34.134 41.790 1.00 66.62 302 LEU A C 1
ATOM 2378 O O . LEU A 1 302 ? 21.489 34.339 42.827 1.00 66.62 302 LEU A O 1
ATOM 2382 N N . GLN A 1 303 ? 20.742 32.915 41.258 1.00 74.44 303 GLN A N 1
ATOM 2383 C CA . GLN A 1 303 ? 21.323 31.683 41.806 1.00 74.44 303 GLN A CA 1
ATOM 2384 C C . GLN A 1 303 ? 22.453 31.106 40.941 1.00 74.44 303 GLN A C 1
ATOM 2386 O O . GLN A 1 303 ? 22.966 30.034 41.258 1.00 74.44 303 GLN A O 1
ATOM 2391 N N . GLU A 1 304 ? 22.854 31.792 39.870 1.00 77.25 304 GLU A N 1
ATOM 2392 C CA . GLU A 1 304 ? 24.026 31.404 39.084 1.00 77.25 304 GLU A CA 1
ATOM 2393 C C . GLU A 1 304 ? 25.301 31.544 39.920 1.00 77.25 304 GLU A C 1
ATOM 2395 O O . GLU A 1 304 ? 25.534 32.562 40.571 1.00 77.25 304 GLU A O 1
ATOM 2400 N N . THR A 1 305 ? 26.108 30.486 39.928 1.00 76.19 305 THR A N 1
ATOM 2401 C CA . THR A 1 305 ? 27.402 30.430 40.615 1.00 76.19 305 THR A CA 1
ATOM 2402 C C . THR A 1 305 ? 28.486 30.319 39.555 1.00 76.19 305 THR A C 1
ATOM 2404 O O . THR A 1 305 ? 28.343 29.527 38.628 1.00 76.19 305 THR A O 1
ATOM 2407 N N . ASP A 1 306 ? 29.538 31.124 39.684 1.00 76.31 306 ASP A N 1
ATOM 2408 C CA . ASP A 1 306 ? 30.668 31.152 38.751 1.00 76.31 306 ASP A CA 1
ATOM 2409 C C . ASP A 1 306 ? 31.385 29.786 38.702 1.00 76.31 306 ASP A C 1
ATOM 2411 O O . ASP A 1 306 ? 31.519 29.115 39.730 1.00 76.31 306 ASP A O 1
ATOM 2415 N N . GLU A 1 307 ? 31.868 29.380 37.525 1.00 74.56 307 GLU A N 1
ATOM 2416 C CA . GLU A 1 307 ? 32.593 28.120 37.322 1.00 74.56 307 GLU A CA 1
ATOM 2417 C C . GLU A 1 307 ? 33.837 28.023 38.215 1.00 74.56 307 GLU A C 1
ATOM 2419 O O . GLU A 1 307 ? 34.112 26.956 38.768 1.00 74.56 307 GLU A O 1
ATOM 2424 N N . PHE A 1 308 ? 34.518 29.150 38.457 1.00 67.00 308 PHE A N 1
ATOM 2425 C CA . PHE A 1 308 ? 35.684 29.221 39.344 1.00 67.00 308 PHE A CA 1
ATOM 2426 C C . PHE A 1 308 ? 35.339 28.984 40.819 1.00 67.00 308 PHE A C 1
ATOM 2428 O O . PHE A 1 308 ? 36.217 28.659 41.611 1.00 67.00 308 PHE A O 1
ATOM 2435 N N . ILE A 1 309 ? 34.072 29.158 41.203 1.00 72.50 309 ILE A N 1
ATOM 2436 C CA . ILE A 1 309 ? 33.588 28.893 42.564 1.00 72.50 309 ILE A CA 1
ATOM 2437 C C . ILE A 1 309 ? 33.122 27.437 42.689 1.00 72.50 309 ILE A C 1
ATOM 2439 O O . ILE A 1 309 ? 33.250 26.835 43.753 1.00 72.50 309 ILE A O 1
ATOM 2443 N N . VAL A 1 310 ? 32.559 26.865 41.619 1.00 68.38 310 VAL A N 1
ATOM 2444 C CA . VAL A 1 310 ? 32.088 25.470 41.601 1.00 68.38 310 VAL A CA 1
ATOM 2445 C C . VAL A 1 310 ? 33.262 24.491 41.573 1.00 68.38 310 VAL A C 1
ATOM 2447 O O . VAL A 1 310 ? 33.224 23.461 42.249 1.00 68.38 310 VAL A O 1
ATOM 2450 N N . PHE A 1 311 ? 34.308 24.814 40.813 1.00 66.69 311 PHE A N 1
ATOM 2451 C CA . PHE A 1 311 ? 35.526 24.022 40.728 1.00 66.69 311 PHE A CA 1
ATOM 2452 C C . PHE A 1 311 ? 36.637 24.730 41.506 1.00 66.69 311 PHE A C 1
ATOM 2454 O O . PHE A 1 311 ? 37.353 25.565 40.963 1.00 66.69 311 PHE A O 1
ATOM 2461 N N . ASP A 1 312 ? 36.761 24.387 42.789 1.00 58.75 312 ASP A N 1
ATOM 2462 C CA . ASP A 1 312 ? 37.811 24.852 43.710 1.00 58.75 312 ASP A CA 1
ATOM 2463 C C . ASP A 1 312 ? 39.176 24.283 43.252 1.00 58.75 312 ASP A C 1
ATOM 2465 O O . ASP A 1 312 ? 39.673 23.276 43.761 1.00 58.75 312 ASP A O 1
ATOM 2469 N N . ASN A 1 313 ? 39.726 24.832 42.166 1.00 54.31 313 ASN A N 1
ATOM 2470 C CA . ASN A 1 313 ? 40.900 24.292 41.484 1.00 54.31 313 ASN A CA 1
ATOM 2471 C C . ASN A 1 313 ? 42.178 24.969 41.991 1.00 54.31 313 ASN A C 1
ATOM 2473 O O . ASN A 1 313 ? 42.686 25.918 41.403 1.00 54.31 313 ASN A O 1
ATOM 2477 N N . ASP A 1 314 ? 42.742 24.400 43.053 1.00 53.69 314 ASP A N 1
ATOM 2478 C CA . ASP A 1 314 ? 44.091 24.690 43.566 1.00 53.69 314 ASP A CA 1
ATOM 2479 C C . ASP A 1 314 ? 45.208 24.053 42.694 1.00 53.69 314 ASP A C 1
ATOM 2481 O O . ASP A 1 314 ? 46.298 23.732 43.172 1.00 53.69 314 ASP A O 1
ATOM 2485 N N . TYR A 1 315 ? 44.945 23.818 41.403 1.00 53.19 315 TYR A N 1
ATOM 2486 C CA . TYR A 1 315 ? 45.850 23.102 40.505 1.00 53.19 315 TYR A CA 1
ATOM 2487 C C . TYR A 1 315 ? 46.267 23.964 39.311 1.00 53.19 315 TYR A C 1
ATOM 2489 O O . TYR A 1 315 ? 45.467 24.280 38.433 1.00 53.19 315 TYR A O 1
ATOM 2497 N N . ASP A 1 316 ? 47.567 24.260 39.249 1.00 55.41 316 ASP A N 1
ATOM 2498 C CA . ASP A 1 316 ? 48.290 24.657 38.037 1.00 55.41 316 ASP A CA 1
ATOM 2499 C C . ASP A 1 316 ? 48.254 23.494 37.014 1.00 55.41 316 ASP A C 1
ATOM 2501 O O . ASP A 1 316 ? 49.217 22.735 36.863 1.00 55.41 316 ASP A O 1
ATOM 2505 N N . VAL A 1 317 ? 47.115 23.288 36.343 1.00 53.78 317 VAL A N 1
ATOM 2506 C CA . VAL A 1 317 ? 46.951 22.261 35.301 1.00 53.78 317 VAL A CA 1
ATOM 2507 C C . VAL A 1 317 ? 47.383 22.844 33.955 1.00 53.78 317 VAL A C 1
ATOM 2509 O O . VAL A 1 317 ? 46.709 23.698 33.386 1.00 53.78 317 VAL A O 1
ATOM 2512 N N . TYR A 1 318 ? 48.525 22.381 33.443 1.00 55.47 318 TYR A N 1
ATOM 2513 C CA . TYR A 1 318 ? 49.107 22.825 32.168 1.00 55.47 318 TYR A CA 1
ATOM 2514 C C . TYR A 1 318 ? 48.675 21.979 30.948 1.00 55.47 318 TYR A C 1
ATOM 2516 O O . TYR A 1 318 ? 49.164 22.241 29.848 1.00 55.47 318 TYR A O 1
ATOM 2524 N N . ASP A 1 319 ? 47.781 20.990 31.106 1.00 61.09 319 ASP A N 1
ATOM 2525 C CA . ASP A 1 319 ? 47.327 20.107 30.016 1.00 61.09 319 ASP A CA 1
ATOM 2526 C C . ASP A 1 319 ? 45.789 20.026 29.918 1.00 61.09 319 ASP A C 1
ATOM 2528 O O . ASP A 1 319 ? 45.091 19.871 30.919 1.00 61.09 319 ASP A O 1
ATOM 2532 N N . ILE A 1 320 ? 45.254 20.144 28.697 1.00 62.47 320 ILE A N 1
ATOM 2533 C CA . ILE A 1 320 ? 43.809 20.260 28.406 1.00 62.47 320 ILE A CA 1
ATOM 2534 C C . ILE A 1 320 ? 43.078 18.929 28.654 1.00 62.47 320 ILE A C 1
ATOM 2536 O O . ILE A 1 320 ? 41.886 18.906 28.966 1.00 62.47 320 ILE A O 1
ATOM 2540 N N . GLU A 1 321 ? 43.785 17.807 28.528 1.00 67.50 321 GLU A N 1
ATOM 2541 C CA . GLU A 1 321 ? 43.194 16.474 28.678 1.00 67.50 321 GLU A CA 1
ATOM 2542 C C . GLU A 1 321 ? 42.834 16.123 30.130 1.00 67.50 321 GLU A C 1
ATOM 2544 O O . GLU A 1 321 ? 41.945 15.291 30.342 1.00 67.50 321 GLU A O 1
ATOM 2549 N N . ASP A 1 322 ? 43.447 16.803 31.104 1.00 68.94 322 ASP A N 1
ATOM 2550 C CA . ASP A 1 322 ? 43.286 16.555 32.542 1.00 68.94 322 ASP A CA 1
ATOM 2551 C C . ASP A 1 322 ? 42.192 17.423 33.201 1.00 68.94 322 ASP A C 1
ATOM 2553 O O . ASP A 1 322 ? 41.998 17.362 34.419 1.00 68.94 322 ASP A O 1
ATOM 2557 N N . LEU A 1 323 ? 41.436 18.218 32.426 1.00 71.31 323 LEU A N 1
ATOM 2558 C CA . LEU A 1 323 ? 40.325 19.004 32.973 1.00 71.31 323 LEU A CA 1
ATOM 2559 C C . LEU A 1 323 ? 39.170 18.107 33.467 1.00 71.31 323 LEU A C 1
ATOM 2561 O O . LEU A 1 323 ? 38.830 17.104 32.827 1.00 71.31 323 LEU A O 1
ATOM 2565 N N . PRO A 1 324 ? 38.498 18.486 34.572 1.00 73.56 324 PRO A N 1
ATOM 2566 C CA . PRO A 1 324 ? 37.343 17.755 35.075 1.00 73.56 324 PRO A CA 1
ATOM 2567 C C . PRO A 1 324 ? 36.208 17.751 34.042 1.00 73.56 324 PRO A C 1
ATOM 2569 O O . PRO A 1 324 ? 35.769 18.793 33.561 1.00 73.56 324 PRO A O 1
ATOM 2572 N N . ARG A 1 325 ? 35.699 16.557 33.715 1.00 78.12 325 ARG A N 1
ATOM 2573 C CA . ARG A 1 325 ? 34.589 16.368 32.768 1.00 78.12 325 ARG A CA 1
ATOM 2574 C C . ARG A 1 325 ? 33.297 16.138 33.543 1.00 78.12 325 ARG A C 1
ATOM 2576 O O . ARG A 1 325 ? 33.188 15.170 34.293 1.00 78.12 325 ARG A O 1
ATOM 2583 N N . SER A 1 326 ? 32.312 17.007 33.346 1.00 77.94 326 SER A N 1
ATOM 2584 C CA . SER A 1 326 ? 30.973 16.879 33.930 1.00 77.94 326 SER A CA 1
ATOM 2585 C C . SER A 1 326 ? 29.897 17.013 32.849 1.00 77.94 326 SER A C 1
ATOM 2587 O O . SER A 1 326 ? 30.154 17.531 31.763 1.00 77.94 326 SER A O 1
ATOM 2589 N N . MET A 1 327 ? 28.702 16.481 33.110 1.00 82.31 327 MET A N 1
ATOM 2590 C CA . MET A 1 327 ? 27.573 16.577 32.186 1.00 82.31 327 MET A CA 1
ATOM 2591 C C . MET A 1 327 ? 26.767 17.837 32.499 1.00 82.31 327 MET A C 1
ATOM 2593 O O . MET A 1 327 ? 26.209 17.956 33.588 1.00 82.31 327 MET A O 1
ATOM 2597 N N . LEU A 1 328 ? 26.698 18.762 31.540 1.00 82.50 328 LEU A N 1
ATOM 2598 C CA . LEU A 1 328 ? 25.938 20.000 31.675 1.00 82.50 328 LEU A CA 1
ATOM 2599 C C . LEU A 1 328 ? 24.520 19.816 31.112 1.00 82.50 328 LEU A C 1
ATOM 2601 O O . LEU A 1 328 ? 24.339 19.416 29.960 1.00 82.50 328 LEU A O 1
ATOM 2605 N N . HIS A 1 329 ? 23.504 20.106 31.924 1.00 83.12 329 HIS A N 1
ATOM 2606 C CA . HIS A 1 329 ? 22.092 20.054 31.536 1.00 83.12 329 HIS A CA 1
ATOM 2607 C C . HIS A 1 329 ? 21.511 21.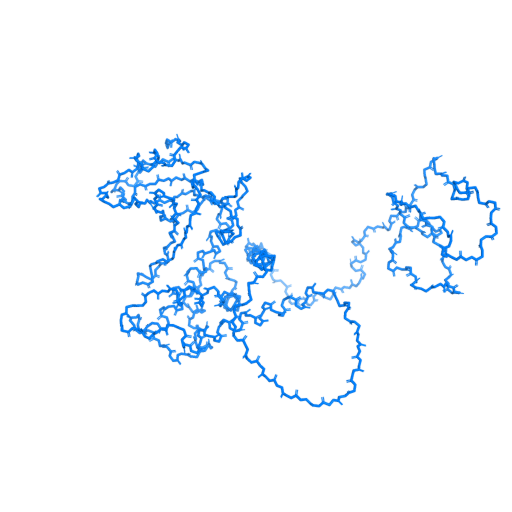467 31.455 1.00 83.12 329 HIS A C 1
ATOM 2609 O O . HIS A 1 329 ? 21.911 22.333 32.225 1.00 83.12 329 HIS A O 1
ATOM 2615 N N . ASN A 1 330 ? 20.529 21.682 30.571 1.00 82.25 330 ASN A N 1
ATOM 2616 C CA . ASN A 1 330 ? 19.850 22.976 30.389 1.00 82.25 330 ASN A CA 1
ATOM 2617 C C . ASN A 1 330 ? 20.807 24.154 30.115 1.00 82.25 330 ASN A C 1
ATOM 2619 O O . ASN A 1 330 ? 20.575 25.263 30.589 1.00 82.25 330 ASN A O 1
ATOM 2623 N N . TRP A 1 331 ? 21.878 23.901 29.363 1.00 85.56 331 TRP A N 1
ATOM 2624 C CA . TRP A 1 331 ? 22.886 24.902 29.025 1.00 85.56 331 TRP A CA 1
ATOM 2625 C C . TRP A 1 331 ? 22.422 25.844 27.913 1.00 85.56 331 TRP A C 1
ATOM 2627 O O . TRP A 1 331 ? 21.563 25.495 27.098 1.00 85.56 331 TRP A O 1
ATOM 2637 N N . ALA A 1 332 ? 23.014 27.036 27.867 1.00 83.56 332 ALA A N 1
ATOM 2638 C CA . ALA A 1 332 ? 22.769 28.021 26.823 1.00 83.56 332 ALA A CA 1
ATOM 2639 C C . ALA A 1 332 ? 24.043 28.828 26.566 1.00 83.56 332 ALA A C 1
ATOM 2641 O O . ALA A 1 332 ? 24.572 29.426 27.488 1.00 83.56 332 ALA A O 1
ATOM 2642 N N . LEU A 1 333 ? 24.497 28.902 25.313 1.00 84.31 333 LEU A N 1
ATOM 2643 C CA . LEU A 1 333 ? 25.668 29.700 24.937 1.00 84.31 333 LEU A CA 1
ATOM 2644 C C . LEU A 1 333 ? 25.271 31.134 24.590 1.00 84.31 333 LEU A C 1
ATOM 2646 O O . LEU A 1 333 ? 24.309 31.352 23.848 1.00 84.31 333 LEU A O 1
ATOM 2650 N N . TYR A 1 334 ? 26.041 32.109 25.063 1.00 85.19 334 TYR A N 1
ATOM 2651 C CA . TYR A 1 334 ? 25.831 33.524 24.775 1.00 85.19 334 TYR A CA 1
ATOM 2652 C C . TYR A 1 334 ? 27.137 34.317 24.662 1.00 85.19 334 TYR A C 1
ATOM 2654 O O . TYR A 1 334 ? 28.177 33.927 25.178 1.00 85.19 334 TYR A O 1
ATOM 2662 N N . ASN A 1 335 ? 27.105 35.448 23.958 1.00 81.31 335 ASN A N 1
ATOM 2663 C CA . ASN A 1 335 ? 28.261 36.344 23.834 1.00 81.31 335 ASN A CA 1
ATOM 2664 C C . ASN A 1 335 ? 28.336 37.368 24.989 1.00 81.31 335 ASN A C 1
ATOM 2666 O O . ASN A 1 335 ? 27.455 37.426 25.846 1.00 81.31 335 ASN A O 1
ATOM 2670 N N . SER A 1 336 ? 29.349 38.240 24.978 1.00 80.25 336 SER A N 1
ATOM 2671 C CA . SER A 1 336 ? 29.498 39.353 25.938 1.00 80.25 336 SER A CA 1
ATOM 2672 C C . SER A 1 336 ? 28.295 40.295 26.042 1.00 80.25 336 SER A C 1
ATOM 2674 O O . SER A 1 336 ? 28.088 40.906 27.087 1.00 80.25 336 SER A O 1
ATOM 2676 N N . ASP A 1 337 ? 27.473 40.385 24.997 1.00 80.88 337 ASP A N 1
ATOM 2677 C CA . ASP A 1 337 ? 26.249 41.192 24.986 1.00 80.88 337 ASP A CA 1
ATOM 2678 C C . ASP A 1 337 ? 25.027 40.410 25.495 1.00 80.88 337 ASP A C 1
ATOM 2680 O O . ASP A 1 337 ? 23.891 40.857 25.334 1.00 80.88 337 ASP A O 1
ATOM 2684 N N . SER A 1 338 ? 25.237 39.226 26.082 1.00 81.56 338 SER A N 1
ATOM 2685 C CA . SER A 1 338 ? 24.195 38.281 26.500 1.00 81.56 338 SER A CA 1
ATOM 2686 C C . SER A 1 338 ? 23.304 37.792 25.355 1.00 81.56 338 SER A C 1
ATOM 2688 O O . SER A 1 338 ? 22.200 37.324 25.604 1.00 81.56 338 SER A O 1
ATOM 2690 N N . ARG A 1 339 ? 23.723 37.885 24.088 1.00 82.38 339 ARG A N 1
ATOM 2691 C CA . ARG A 1 339 ? 22.958 37.329 22.958 1.00 82.38 339 ARG A CA 1
ATOM 2692 C C . ARG A 1 339 ? 23.201 35.838 22.865 1.00 82.38 339 ARG A C 1
ATOM 2694 O O . ARG A 1 339 ? 24.358 35.433 22.843 1.00 82.38 339 ARG A O 1
ATOM 2701 N N . LEU A 1 340 ? 22.132 35.052 22.758 1.00 83.44 340 LEU A N 1
ATOM 2702 C CA . LEU A 1 340 ? 22.250 33.614 22.531 1.00 83.44 340 LEU A CA 1
ATOM 2703 C C . LEU A 1 340 ? 22.913 33.340 21.175 1.00 83.44 340 LEU A C 1
ATOM 2705 O O . LEU A 1 340 ? 22.567 33.976 20.176 1.00 83.44 340 LEU A O 1
ATOM 2709 N N . ILE A 1 341 ? 23.850 32.393 21.145 1.00 78.94 341 ILE A N 1
ATOM 2710 C CA . ILE A 1 341 ? 24.610 32.029 19.945 1.00 78.94 341 ILE A CA 1
ATOM 2711 C C . ILE A 1 341 ? 24.496 30.533 19.634 1.00 78.94 341 ILE A C 1
ATOM 2713 O O . ILE A 1 341 ? 24.276 29.709 20.521 1.00 78.94 341 ILE A O 1
ATOM 2717 N N . SER A 1 342 ? 24.664 30.176 18.360 1.00 79.50 342 SER A N 1
ATOM 2718 C CA . SER A 1 342 ? 24.746 28.784 17.916 1.00 79.50 342 SER A CA 1
ATOM 2719 C C . SER A 1 342 ? 26.163 28.223 18.076 1.00 79.50 342 SER A C 1
ATOM 2721 O O . SER A 1 342 ? 27.153 28.932 17.899 1.00 79.50 342 SER A O 1
ATOM 2723 N N . LEU A 1 343 ? 26.261 26.914 18.332 1.00 76.19 343 LEU A N 1
ATOM 2724 C CA . LEU A 1 343 ? 27.530 26.168 18.352 1.00 76.19 343 LEU A CA 1
ATOM 2725 C C . LEU A 1 343 ? 28.304 26.267 17.026 1.00 76.19 343 LEU A C 1
ATOM 2727 O O . LEU A 1 343 ? 29.525 26.182 17.022 1.00 76.19 343 LEU A O 1
ATOM 2731 N N . GLU A 1 344 ? 27.612 26.471 15.905 1.00 72.12 344 GLU A N 1
ATOM 2732 C CA . GLU A 1 344 ? 28.218 26.613 14.573 1.00 72.12 344 GLU A CA 1
ATOM 2733 C C . GLU A 1 344 ? 29.132 27.839 14.448 1.00 72.12 344 GLU A C 1
ATOM 2735 O O . GLU A 1 344 ? 30.001 27.878 13.579 1.00 72.12 344 GLU A O 1
ATOM 2740 N N . LEU A 1 345 ? 28.941 28.839 15.313 1.00 67.44 345 LEU A N 1
ATOM 2741 C CA . LEU A 1 345 ? 29.774 30.038 15.355 1.00 67.44 345 LEU A CA 1
ATOM 2742 C C . LEU A 1 345 ? 31.038 29.843 16.204 1.00 67.44 345 LEU A C 1
ATOM 2744 O O . LEU A 1 345 ? 31.891 30.730 16.219 1.00 67.44 345 LEU A O 1
ATOM 2748 N N . LEU A 1 346 ? 31.184 28.700 16.889 1.00 68.25 346 LEU A N 1
ATOM 2749 C CA . LEU A 1 346 ? 32.405 28.373 17.616 1.00 68.25 346 LEU A CA 1
ATOM 2750 C C . LEU A 1 346 ? 33.479 27.859 16.650 1.00 68.25 346 LEU A C 1
ATOM 2752 O O . LEU A 1 346 ? 33.270 26.864 15.949 1.00 68.25 346 LEU A O 1
ATOM 2756 N N . PRO A 1 347 ? 34.664 28.484 16.615 1.00 62.81 347 PRO A N 1
ATOM 2757 C CA . PRO A 1 347 ? 35.758 27.978 15.808 1.00 62.81 347 PRO A CA 1
ATOM 2758 C C . PRO A 1 347 ? 36.250 26.630 16.349 1.00 62.81 347 PRO A C 1
ATOM 2760 O O . PRO A 1 347 ? 36.654 26.491 17.497 1.00 62.81 347 PRO A O 1
ATOM 2763 N N . MET A 1 348 ? 36.300 25.638 15.463 1.00 57.59 348 MET A N 1
ATOM 2764 C CA . MET A 1 348 ? 36.765 24.264 15.709 1.00 57.59 348 MET A CA 1
ATOM 2765 C C . MET A 1 348 ? 38.284 24.131 15.982 1.00 57.59 348 MET A C 1
ATOM 2767 O O . MET A 1 348 ? 38.824 23.026 15.938 1.00 57.59 348 MET A O 1
ATOM 2771 N N . LYS A 1 349 ? 39.013 25.236 16.199 1.00 58.94 349 LYS A N 1
ATOM 2772 C CA . LYS A 1 349 ? 40.465 25.239 16.455 1.00 58.94 349 LYS A CA 1
ATOM 2773 C C . LYS A 1 349 ? 40.780 25.967 17.769 1.00 58.94 349 LYS A C 1
ATOM 2775 O O . LYS A 1 349 ? 40.202 27.027 17.995 1.00 58.94 349 LYS A O 1
ATOM 2780 N N . PRO A 1 350 ? 41.726 25.468 18.591 1.00 55.19 350 PRO A N 1
ATOM 2781 C CA . PRO A 1 350 ? 42.220 26.197 19.759 1.00 55.19 350 PRO A CA 1
ATOM 2782 C C . PRO A 1 350 ? 42.787 27.548 19.301 1.00 55.19 350 PRO A C 1
ATOM 2784 O O . PRO A 1 350 ? 43.607 27.604 18.384 1.00 55.19 350 PRO A O 1
ATOM 2787 N N . CYS A 1 351 ? 42.262 28.633 19.857 1.00 53.56 351 CYS A N 1
ATOM 2788 C CA . CYS A 1 351 ? 42.274 29.954 19.236 1.00 53.56 351 CYS A CA 1
ATOM 2789 C C . CYS A 1 351 ? 43.522 30.793 19.508 1.00 53.56 351 CYS A C 1
ATOM 2791 O O . CYS A 1 351 ? 44.077 30.769 20.601 1.00 53.56 351 CYS A O 1
ATOM 2793 N N . SER A 1 352 ? 43.857 31.654 18.546 1.00 50.16 352 SER A N 1
ATOM 2794 C CA . SER A 1 352 ? 44.600 32.897 18.800 1.00 50.16 352 SER A CA 1
ATOM 2795 C C . SER A 1 352 ? 43.920 34.149 18.223 1.00 50.16 352 SER A C 1
ATOM 2797 O O . SER A 1 352 ? 44.450 35.238 18.397 1.00 50.16 352 SER A O 1
ATOM 2799 N N . GLU A 1 353 ? 42.764 34.029 17.555 1.00 52.69 353 GLU A N 1
ATOM 2800 C CA . GLU A 1 353 ? 42.107 35.151 16.858 1.00 52.69 353 GLU A CA 1
ATOM 2801 C C . GLU A 1 353 ? 40.565 35.047 16.922 1.00 52.69 353 GLU A C 1
ATOM 2803 O O . GLU A 1 353 ? 39.907 34.856 15.902 1.00 52.69 353 GLU A O 1
ATOM 2808 N N . ILE A 1 354 ? 39.964 35.144 18.116 1.00 56.56 354 ILE A N 1
ATOM 2809 C CA . ILE A 1 354 ? 38.544 35.527 18.227 1.00 56.56 354 ILE A CA 1
ATOM 2810 C C . ILE A 1 354 ? 38.463 36.843 18.998 1.00 56.56 354 ILE A C 1
ATOM 2812 O O . ILE A 1 354 ? 38.906 36.912 20.142 1.00 56.56 354 ILE A O 1
ATOM 2816 N N . ASP A 1 355 ? 37.841 37.855 18.398 1.00 56.38 355 ASP A N 1
ATOM 2817 C CA . ASP A 1 355 ? 37.561 39.148 19.040 1.00 56.38 355 ASP A CA 1
ATOM 2818 C C . ASP A 1 355 ? 36.275 39.128 19.897 1.00 56.38 355 ASP A C 1
ATOM 2820 O O . ASP A 1 355 ? 35.813 40.169 20.364 1.00 56.38 355 ASP A O 1
ATOM 2824 N N . VAL A 1 356 ? 35.654 37.955 20.085 1.00 61.44 356 VAL A N 1
ATOM 2825 C CA . VAL A 1 356 ? 34.354 37.804 20.755 1.00 61.44 356 VAL A CA 1
ATOM 2826 C C . VAL A 1 356 ? 34.453 36.768 21.869 1.00 61.44 356 VAL A C 1
ATOM 2828 O O . VAL A 1 356 ? 34.667 35.585 21.613 1.00 61.44 356 VAL A O 1
ATOM 2831 N N . THR A 1 357 ? 34.259 37.220 23.108 1.00 66.25 357 THR A N 1
ATOM 2832 C CA . THR A 1 357 ? 34.167 36.352 24.286 1.00 66.25 357 THR A CA 1
ATOM 2833 C C . THR A 1 357 ? 32.800 35.674 24.334 1.00 66.25 357 THR A C 1
ATOM 2835 O O . THR A 1 357 ? 31.763 36.328 24.173 1.00 66.25 357 THR A O 1
ATOM 2838 N N . ILE A 1 358 ? 32.807 34.363 24.558 1.00 70.88 358 ILE A N 1
ATOM 2839 C CA . ILE A 1 358 ? 31.623 33.504 24.615 1.00 70.88 358 ILE A CA 1
ATOM 2840 C C . ILE A 1 358 ? 31.543 32.872 26.006 1.00 70.88 358 ILE A C 1
ATOM 2842 O O . ILE A 1 358 ? 32.564 32.478 26.562 1.00 70.88 358 ILE A O 1
ATOM 2846 N N . PHE A 1 359 ? 30.328 32.781 26.535 1.00 73.25 359 PHE A N 1
ATOM 2847 C CA . PHE A 1 359 ? 29.955 32.248 27.844 1.00 73.25 359 PHE A CA 1
ATOM 2848 C C . PHE A 1 359 ? 28.890 31.156 27.650 1.00 73.25 359 PHE A C 1
ATOM 2850 O O . PHE A 1 359 ? 28.203 31.164 26.622 1.00 73.25 359 PHE A O 1
ATOM 2857 N N . GLY A 1 360 ? 28.731 30.221 28.591 1.00 68.50 360 GLY A N 1
ATOM 2858 C CA . GLY A 1 360 ? 27.765 29.124 28.452 1.00 68.50 360 GLY A CA 1
ATOM 2859 C C . GLY A 1 360 ? 27.486 28.323 29.704 1.00 68.50 360 GLY A C 1
ATOM 2860 O O . GLY A 1 360 ? 28.270 28.467 30.664 1.00 68.50 360 GLY A O 1
#